Protein AF-0000000081580208 (afdb_homodimer)

Solvent-accessible surface area (backbone atoms only — not comparable to full-atom values): 16945 Å² total; per-residue (Å²): 100,47,79,43,80,44,84,43,65,65,68,55,62,45,72,38,83,46,96,45,41,34,34,46,35,43,66,31,46,32,52,45,67,57,54,30,69,67,44,29,52,46,35,65,30,32,45,60,37,41,54,54,48,29,50,54,20,60,77,30,58,93,51,36,72,74,44,52,22,34,49,47,82,32,66,52,42,89,83,20,76,51,43,29,90,72,18,26,86,37,30,25,42,29,41,28,20,31,35,74,62,73,79,59,52,59,67,51,26,20,50,20,43,27,40,7,50,47,42,41,46,56,64,44,61,72,40,90,63,75,67,45,39,34,28,50,66,51,46,45,63,86,72,59,24,60,54,68,55,40,52,50,24,47,53,73,60,42,55,58,36,37,33,24,39,127,100,47,78,44,79,44,83,43,66,67,68,54,61,44,72,39,82,47,93,44,41,35,34,45,36,43,65,32,46,32,52,44,66,58,55,29,69,68,45,30,52,47,35,65,30,30,45,61,37,42,53,53,49,29,51,56,20,60,76,29,56,92,51,34,74,74,44,52,22,32,49,47,82,32,65,51,42,88,83,20,75,51,43,28,90,72,17,26,86,40,29,26,43,29,41,29,20,30,35,74,63,74,78,60,51,58,68,52,28,20,50,20,43,27,40,6,51,45,43,41,47,58,64,46,61,72,40,89,63,74,66,46,38,36,27,52,65,50,45,45,62,87,73,60,24,59,54,67,54,40,50,50,25,48,54,73,59,42,56,59,35,38,34,24,39,126

Structure (mmCIF, N/CA/C/O backbone):
data_AF-0000000081580208-model_v1
#
loop_
_entity.id
_entity.type
_entity.pdbx_description
1 polymer "ADP-ribose 1''-phosphate phosphatase"
#
loop_
_atom_site.group_PDB
_atom_site.id
_atom_site.type_symbol
_atom_site.label_atom_id
_atom_site.label_alt_id
_atom_site.label_comp_id
_atom_site.label_asym_id
_atom_site.label_entity_id
_atom_site.label_seq_id
_atom_site.pdbx_PDB_ins_code
_atom_site.Cartn_x
_atom_site.Cartn_y
_atom_site.Cartn_z
_atom_site.occupancy
_atom_site.B_iso_or_equiv
_atom_site.auth_seq_id
_atom_site.auth_comp_id
_atom_site.auth_asym_id
_atom_site.auth_atom_id
_atom_site.pdbx_PDB_model_num
ATOM 1 N N . MET A 1 1 ? 15.578 -26.078 -14.953 1 62.09 1 MET A N 1
ATOM 2 C CA . MET A 1 1 ? 14.5 -25.344 -14.297 1 62.09 1 MET A CA 1
ATOM 3 C C . MET A 1 1 ? 14.82 -23.844 -14.25 1 62.09 1 MET A C 1
ATOM 5 O O . MET A 1 1 ? 15.812 -23.438 -13.648 1 62.09 1 MET A O 1
ATOM 9 N N . SER A 1 2 ? 14.219 -22.984 -15.234 1 85.81 2 SER A N 1
ATOM 10 C CA . SER A 1 2 ? 14.789 -21.75 -15.773 1 85.81 2 SER A CA 1
ATOM 11 C C . SER A 1 2 ? 13.812 -20.594 -15.672 1 85.81 2 SER A C 1
ATOM 13 O O . SER A 1 2 ? 12.602 -20.797 -15.594 1 85.81 2 SER A O 1
ATOM 15 N N . ILE A 1 3 ? 14.359 -19.594 -15.352 1 96.69 3 ILE A N 1
ATOM 16 C CA . ILE A 1 3 ? 13.664 -18.312 -15.453 1 96.69 3 ILE A CA 1
ATOM 17 C C . ILE A 1 3 ? 13.781 -17.781 -16.875 1 96.69 3 ILE A C 1
ATOM 19 O O . ILE A 1 3 ? 14.891 -17.672 -17.422 1 96.69 3 ILE A O 1
ATOM 23 N N . LYS A 1 4 ? 12.703 -17.656 -17.562 1 97.12 4 LYS A N 1
ATOM 24 C CA . LYS A 1 4 ? 12.672 -16.922 -18.812 1 97.12 4 LYS A CA 1
ATOM 25 C C . LYS A 1 4 ? 12.211 -15.484 -18.609 1 97.12 4 LYS A C 1
ATOM 27 O O . LYS A 1 4 ? 11.211 -15.242 -17.938 1 97.12 4 LYS A O 1
ATOM 32 N N . TYR A 1 5 ? 12.914 -14.547 -19.203 1 97.44 5 TYR A N 1
ATOM 33 C CA . TYR A 1 5 ? 12.57 -13.141 -19.062 1 97.44 5 TYR A CA 1
ATOM 34 C C . TYR A 1 5 ? 11.875 -12.625 -20.328 1 97.44 5 TYR A C 1
ATOM 36 O O . TYR A 1 5 ? 12.281 -12.945 -21.438 1 97.44 5 TYR A O 1
ATOM 44 N N . ILE A 1 6 ? 10.859 -11.883 -20.156 1 96.44 6 ILE A N 1
ATOM 45 C CA . ILE A 1 6 ? 10.148 -11.25 -21.266 1 96.44 6 ILE A CA 1
ATOM 46 C C . ILE A 1 6 ? 9.93 -9.766 -20.969 1 96.44 6 ILE A C 1
ATOM 48 O O . ILE A 1 6 ? 9.531 -9.406 -19.859 1 96.44 6 ILE A O 1
ATOM 52 N N . LYS A 1 7 ? 10.188 -8.852 -21.891 1 96.19 7 LYS A N 1
ATOM 53 C CA . LYS A 1 7 ? 9.867 -7.434 -21.781 1 96.19 7 LYS A CA 1
ATOM 54 C C . LYS A 1 7 ? 8.422 -7.164 -22.172 1 96.19 7 LYS A C 1
ATOM 56 O O . LYS A 1 7 ? 7.996 -7.504 -23.281 1 96.19 7 LYS A O 1
ATOM 61 N N . GLY A 1 8 ? 7.637 -6.723 -21.25 1 95.81 8 GLY A N 1
ATOM 62 C CA . GLY A 1 8 ? 6.242 -6.43 -21.547 1 95.81 8 GLY A CA 1
ATOM 63 C C . GLY A 1 8 ? 5.355 -6.473 -20.312 1 95.81 8 GLY A C 1
ATOM 64 O O . GLY A 1 8 ? 5.852 -6.578 -19.188 1 95.81 8 GLY A O 1
ATOM 65 N N . ASN A 1 9 ? 4.082 -6.281 -20.578 1 95.69 9 ASN A N 1
ATOM 66 C CA . ASN A 1 9 ? 3.062 -6.293 -19.531 1 95.69 9 ASN A CA 1
ATOM 67 C C . ASN A 1 9 ? 2.621 -7.715 -19.203 1 95.69 9 ASN A C 1
ATOM 69 O O . ASN A 1 9 ? 2.166 -8.453 -20.078 1 95.69 9 ASN A O 1
ATOM 73 N N . LEU A 1 10 ? 2.785 -8.133 -17.969 1 96.81 10 LEU A N 1
ATOM 74 C CA . LEU A 1 10 ? 2.434 -9.461 -17.469 1 96.81 10 LEU A CA 1
ATOM 75 C C . LEU A 1 10 ? 1.017 -9.836 -17.891 1 96.81 10 LEU A C 1
ATOM 77 O O . LEU A 1 10 ? 0.766 -10.977 -18.297 1 96.81 10 LEU A O 1
ATOM 81 N N . PHE A 1 11 ? 0.135 -8.859 -17.844 1 96.69 11 PHE A N 1
ATOM 82 C CA . PHE A 1 11 ? -1.288 -9.141 -17.984 1 96.69 11 PHE A CA 1
ATOM 83 C C . PHE A 1 11 ? -1.65 -9.422 -19.438 1 96.69 11 PHE A C 1
ATOM 85 O O . PHE A 1 11 ? -2.766 -9.852 -19.734 1 96.69 11 PHE A O 1
ATOM 92 N N . GLN A 1 12 ? -0.718 -9.195 -20.312 1 93.31 12 GLN A N 1
ATOM 93 C CA . GLN A 1 12 ? -0.944 -9.57 -21.719 1 93.31 12 GLN A CA 1
ATOM 94 C C . GLN A 1 12 ? -1.149 -11.078 -21.844 1 93.31 12 GLN A C 1
ATOM 96 O O . GLN A 1 12 ? -1.852 -11.531 -22.75 1 93.31 12 GLN A O 1
ATOM 101 N N . LEU A 1 13 ? -0.59 -11.836 -21 1 91.69 13 LEU A N 1
ATOM 102 C CA . LEU A 1 13 ? -0.726 -13.289 -21 1 91.69 13 LEU A CA 1
ATOM 103 C C . LEU A 1 13 ? -2.178 -13.695 -20.781 1 91.69 13 LEU A C 1
ATOM 105 O O . LEU A 1 13 ? -2.605 -14.758 -21.25 1 91.69 13 LEU A O 1
ATOM 109 N N . ALA A 1 14 ? -2.881 -12.875 -20.094 1 88.56 14 ALA A N 1
ATOM 110 C CA . ALA A 1 14 ? -4.277 -13.18 -19.797 1 88.56 14 ALA A CA 1
ATOM 111 C C . ALA A 1 14 ? -5.164 -12.953 -21.016 1 88.56 14 ALA A C 1
ATOM 113 O O . ALA A 1 14 ? -6.32 -13.375 -21.047 1 88.56 14 ALA A O 1
ATOM 114 N N . SER A 1 15 ? -4.559 -12.336 -22 1 87.25 15 SER A N 1
ATOM 115 C CA . SER A 1 15 ? -5.363 -11.961 -23.156 1 87.25 15 SER A CA 1
ATOM 116 C C . SER A 1 15 ? -5.074 -12.859 -24.359 1 87.25 15 SER A C 1
ATOM 118 O O . SER A 1 15 ? -5.645 -12.68 -25.438 1 87.25 15 SER A O 1
ATOM 120 N N . VAL A 1 16 ? -4.148 -13.75 -24.234 1 85 16 VAL A N 1
ATOM 121 C CA . VAL A 1 16 ? -3.812 -14.664 -25.328 1 85 16 VAL A CA 1
ATOM 122 C C . VAL A 1 16 ? -4.281 -16.078 -24.984 1 85 16 VAL A C 1
ATOM 124 O O . VAL A 1 16 ? -4.254 -16.469 -23.812 1 85 16 VAL A O 1
ATOM 127 N N . PRO A 1 17 ? -4.719 -16.703 -25.984 1 85.69 17 PRO A N 1
ATOM 128 C CA . PRO A 1 17 ? -5.207 -18.062 -25.719 1 85.69 17 PRO A CA 1
ATOM 129 C C . PRO A 1 17 ? -4.168 -18.938 -25.016 1 85.69 17 PRO A C 1
ATOM 131 O O . PRO A 1 17 ? -3 -18.938 -25.422 1 85.69 17 PRO A O 1
ATOM 134 N N . ALA A 1 18 ? -4.582 -19.562 -24.016 1 83.88 18 ALA A N 1
ATOM 135 C CA . ALA A 1 18 ? -3.709 -20.453 -23.266 1 83.88 18 ALA A CA 1
ATOM 136 C C . ALA A 1 18 ? -4.062 -21.922 -23.547 1 83.88 18 ALA A C 1
ATOM 138 O O . ALA A 1 18 ? -5.238 -22.281 -23.547 1 83.88 18 ALA A O 1
ATOM 139 N N . SER A 1 19 ? -3.031 -22.672 -23.828 1 86.75 19 SER A N 1
ATOM 140 C CA . SER A 1 19 ? -3.26 -24.094 -24.047 1 86.75 19 SER A CA 1
ATOM 141 C C . SER A 1 19 ? -3.217 -24.875 -22.75 1 86.75 19 SER A C 1
ATOM 143 O O . SER A 1 19 ? -3.861 -25.922 -22.609 1 86.75 19 SER A O 1
ATOM 145 N N . ASN A 1 20 ? -2.477 -24.359 -21.828 1 91.88 20 ASN A N 1
ATOM 146 C CA . ASN A 1 20 ? -2.311 -24.969 -20.516 1 91.88 20 ASN A CA 1
ATOM 147 C C . ASN A 1 20 ? -2.684 -24 -19.391 1 91.88 20 ASN A C 1
ATOM 149 O O . ASN A 1 20 ? -2.826 -22.797 -19.625 1 91.88 20 ASN A O 1
ATOM 153 N N . PRO A 1 21 ? -2.902 -24.594 -18.188 1 94.94 21 PRO A N 1
ATOM 154 C CA . PRO A 1 21 ? -3.168 -23.719 -17.047 1 94.94 21 PRO A CA 1
ATOM 155 C C . PRO A 1 21 ? -2.111 -22.625 -16.875 1 94.94 21 PRO A C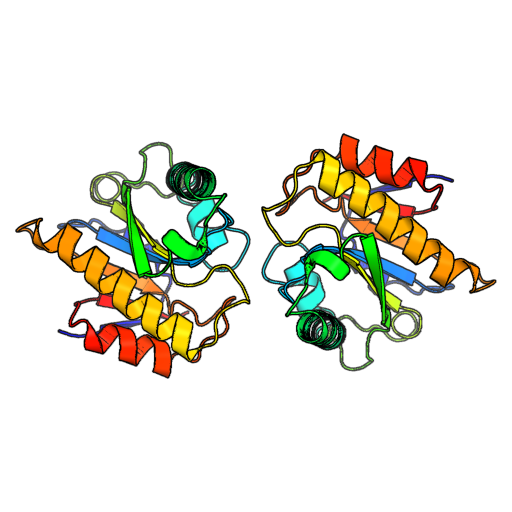 1
ATOM 157 O O . PRO A 1 21 ? -0.918 -22.891 -17.047 1 94.94 21 PRO A O 1
ATOM 160 N N . LEU A 1 22 ? -2.609 -21.422 -16.672 1 96.44 22 LEU A N 1
ATOM 161 C CA . LEU A 1 22 ? -1.774 -20.234 -16.5 1 96.44 22 LEU A CA 1
ATOM 162 C C . LEU A 1 22 ? -1.886 -19.688 -15.086 1 96.44 22 LEU A C 1
ATOM 164 O O . LEU A 1 22 ? -2.99 -19.438 -14.602 1 96.44 22 LEU A O 1
ATOM 168 N N . TYR A 1 23 ? -0.74 -19.578 -14.414 1 97.19 23 TYR A N 1
ATOM 169 C CA . TYR A 1 23 ? -0.667 -19.031 -13.062 1 97.19 23 TYR A CA 1
ATOM 170 C C . TYR A 1 23 ? 0.084 -17.703 -13.047 1 97.19 23 TYR A C 1
ATOM 172 O O . TYR A 1 23 ? 1.295 -17.656 -13.281 1 97.19 23 TYR A O 1
ATOM 180 N N . LEU A 1 24 ? -0.646 -16.609 -12.852 1 98.38 24 LEU A N 1
ATOM 181 C CA . LEU A 1 24 ? -0.03 -15.305 -12.672 1 98.38 24 LEU A CA 1
ATOM 182 C C . LEU A 1 24 ? 0.253 -15.039 -11.195 1 98.38 24 LEU A C 1
ATOM 184 O O . LEU A 1 24 ? -0.673 -14.828 -10.406 1 98.38 24 LEU A O 1
ATOM 188 N N . ALA A 1 25 ? 1.515 -15.023 -10.852 1 98.69 25 ALA A N 1
ATOM 189 C CA . ALA A 1 25 ? 1.906 -14.922 -9.445 1 98.69 25 ALA A CA 1
ATOM 190 C C . ALA A 1 25 ? 2.395 -13.516 -9.117 1 98.69 25 ALA A C 1
ATOM 192 O O . ALA A 1 25 ? 2.965 -12.836 -9.969 1 98.69 25 ALA A O 1
ATOM 193 N N . HIS A 1 26 ? 2.145 -13.062 -7.922 1 98.69 26 HIS A N 1
ATOM 194 C CA . HIS A 1 26 ? 2.734 -11.852 -7.363 1 98.69 26 HIS A CA 1
ATOM 195 C C . HIS A 1 26 ? 3.01 -12.008 -5.871 1 98.69 26 HIS A C 1
ATOM 197 O O . HIS A 1 26 ? 2.416 -12.867 -5.215 1 98.69 26 HIS A O 1
ATOM 203 N N . ALA A 1 27 ? 4.004 -11.281 -5.379 1 98.25 27 ALA A N 1
ATOM 204 C CA . ALA A 1 27 ? 4.289 -11.266 -3.945 1 98.25 27 ALA A CA 1
ATOM 205 C C . ALA A 1 27 ? 3.279 -10.391 -3.199 1 98.25 27 ALA A C 1
ATOM 207 O O . ALA A 1 27 ? 2.979 -9.273 -3.627 1 98.25 27 ALA A O 1
ATOM 208 N N . CYS A 1 28 ? 2.756 -10.961 -2.121 1 96.62 28 CYS A N 1
ATOM 209 C CA . CYS A 1 28 ? 1.706 -10.289 -1.364 1 96.62 28 CYS A CA 1
ATOM 210 C C . CYS A 1 28 ? 2.102 -10.141 0.1 1 96.62 28 CYS A C 1
ATOM 212 O O . CYS A 1 28 ? 2.912 -10.914 0.612 1 96.62 28 CYS A O 1
ATOM 214 N N . ASN A 1 29 ? 1.452 -9.125 0.726 1 93.44 29 ASN A N 1
ATOM 215 C CA . ASN A 1 29 ? 1.468 -9.039 2.182 1 93.44 29 ASN A CA 1
ATOM 216 C C . ASN A 1 29 ? 0.438 -9.969 2.812 1 93.44 29 ASN A C 1
ATOM 218 O O . ASN A 1 29 ? -0.378 -10.57 2.109 1 93.44 29 ASN A O 1
ATOM 222 N N . CYS A 1 30 ? 0.513 -10.055 4.094 1 94.62 30 CYS A N 1
ATOM 223 C CA . CYS A 1 30 ? -0.361 -10.961 4.832 1 94.62 30 CYS A CA 1
ATOM 224 C C . CYS A 1 30 ? -1.52 -10.211 5.469 1 94.62 30 CYS A C 1
ATOM 226 O O . CYS A 1 30 ? -2.172 -10.719 6.383 1 94.62 30 CYS A O 1
ATOM 228 N N . LEU A 1 31 ? -1.753 -8.984 5.023 1 89.62 31 LEU A N 1
ATOM 229 C CA . LEU A 1 31 ? -2.678 -8.117 5.742 1 89.62 31 LEU A CA 1
ATOM 230 C C . LEU A 1 31 ? -3.955 -7.902 4.938 1 89.62 31 LEU A C 1
ATOM 232 O O . LEU A 1 31 ? -4.84 -7.152 5.359 1 89.62 31 LEU A O 1
ATOM 236 N N . GLY A 1 32 ? -4.078 -8.516 3.752 1 92.69 32 GLY A N 1
ATOM 237 C CA . GLY A 1 32 ? -5.277 -8.398 2.938 1 92.69 32 GLY A CA 1
ATOM 238 C C . GLY A 1 32 ? -5.348 -7.098 2.162 1 92.69 32 GLY A C 1
ATOM 239 O O . GLY A 1 32 ? -6.434 -6.555 1.946 1 92.69 32 GLY A O 1
ATOM 240 N N . ILE A 1 33 ? -4.152 -6.594 1.756 1 90.5 33 ILE A N 1
ATOM 241 C CA . ILE A 1 33 ? -4.133 -5.277 1.126 1 90.5 33 ILE A CA 1
ATOM 242 C C . ILE A 1 33 ? -3.463 -5.371 -0.243 1 90.5 33 ILE A C 1
ATOM 244 O O . ILE A 1 33 ? -2.309 -5.789 -0.349 1 90.5 33 ILE A O 1
ATOM 248 N N . TRP A 1 34 ? -4.234 -5.039 -1.29 1 93.94 34 TRP A N 1
ATOM 249 C CA . TRP A 1 34 ? -3.715 -4.777 -2.629 1 93.94 34 TRP A CA 1
ATOM 250 C C . TRP A 1 34 ? -3.852 -3.303 -2.988 1 93.94 34 TRP A C 1
ATOM 252 O O . TRP A 1 34 ? -4.75 -2.922 -3.744 1 93.94 34 TRP A O 1
ATOM 262 N N . GLY A 1 35 ? -2.889 -2.533 -2.447 1 87.5 35 GLY A N 1
ATOM 263 C CA . GLY A 1 35 ? -3.104 -1.095 -2.455 1 87.5 35 GLY A CA 1
ATOM 264 C C . GLY A 1 35 ? -2.291 -0.376 -3.516 1 87.5 35 GLY A C 1
ATOM 265 O O . GLY A 1 35 ? -2.584 0.772 -3.855 1 87.5 35 GLY A O 1
ATOM 266 N N . GLY A 1 36 ? -1.245 -0.961 -4.043 1 88.5 36 GLY A N 1
ATOM 267 C CA . GLY A 1 36 ? -0.384 -0.292 -5.004 1 88.5 36 GLY A CA 1
ATOM 268 C C . GLY A 1 36 ? 0.445 -1.254 -5.836 1 88.5 36 GLY A C 1
ATOM 269 O O . GLY A 1 36 ? 0.412 -2.465 -5.609 1 88.5 36 GLY A O 1
ATOM 270 N N . GLY A 1 37 ? 1.133 -0.619 -6.832 1 90.81 37 GLY A N 1
ATOM 271 C CA . GLY A 1 37 ? 1.953 -1.446 -7.703 1 90.81 37 GLY A CA 1
ATOM 272 C C . GLY A 1 37 ? 1.146 -2.441 -8.516 1 90.81 37 GLY A C 1
ATOM 273 O O . GLY A 1 37 ? 0.054 -2.123 -8.992 1 90.81 37 GLY A O 1
ATOM 274 N N . ILE A 1 38 ? 1.765 -3.58 -8.672 1 95.19 38 ILE A N 1
ATOM 275 C CA . ILE A 1 38 ? 1.124 -4.594 -9.508 1 95.19 38 ILE A CA 1
ATOM 276 C C . ILE A 1 38 ? -0.085 -5.172 -8.773 1 95.19 38 ILE A C 1
ATOM 278 O O . ILE A 1 38 ? -1.022 -5.664 -9.406 1 95.19 38 ILE A O 1
ATOM 282 N N . ALA A 1 39 ? -0.024 -5.168 -7.406 1 95.88 39 ALA A N 1
ATOM 283 C CA . ALA A 1 39 ? -1.148 -5.68 -6.629 1 95.88 39 ALA A CA 1
ATOM 284 C C . ALA A 1 39 ? -2.426 -4.902 -6.938 1 95.88 39 ALA A C 1
ATOM 286 O O . ALA A 1 39 ? -3.508 -5.484 -7.023 1 95.88 39 ALA A O 1
ATOM 287 N N . ALA A 1 40 ? -2.25 -3.604 -7.105 1 94.06 40 ALA A N 1
ATOM 288 C CA . ALA A 1 40 ? -3.412 -2.791 -7.461 1 94.06 40 ALA A CA 1
ATOM 289 C C . ALA A 1 40 ? -3.967 -3.191 -8.82 1 94.06 40 ALA A C 1
ATOM 291 O O . ALA A 1 40 ? -5.184 -3.215 -9.023 1 94.06 40 ALA A O 1
ATOM 292 N N . GLU A 1 41 ? -3.066 -3.447 -9.773 1 96 41 GLU A N 1
ATOM 293 C CA . GLU A 1 41 ? -3.488 -3.869 -11.102 1 96 41 GLU A CA 1
ATOM 294 C C . GLU A 1 41 ? -4.16 -5.238 -11.062 1 96 41 GLU A C 1
ATOM 296 O O . GLU A 1 41 ? -5.145 -5.473 -11.766 1 96 41 GLU A O 1
ATOM 301 N N . PHE A 1 42 ? -3.66 -6.172 -10.258 1 98.25 42 PHE A N 1
ATOM 302 C CA . PHE A 1 42 ? -4.32 -7.457 -10.062 1 98.25 42 PHE A CA 1
ATOM 303 C C . PHE A 1 42 ? -5.738 -7.262 -9.539 1 98.25 42 PHE A C 1
ATOM 305 O O . PHE A 1 42 ? -6.676 -7.91 -10.016 1 98.25 42 PHE A O 1
ATOM 312 N N . LYS A 1 43 ? -5.84 -6.395 -8.578 1 97.12 43 LYS A N 1
ATOM 313 C CA . LYS A 1 43 ? -7.156 -6.129 -8.016 1 97.12 43 LYS A CA 1
ATOM 314 C C . LYS A 1 43 ? -8.109 -5.566 -9.062 1 97.12 43 LYS A C 1
ATOM 316 O O . LYS A 1 43 ? -9.266 -5.973 -9.141 1 97.12 43 LYS A O 1
ATOM 321 N N . ARG A 1 44 ? -7.621 -4.668 -9.867 1 96.56 44 ARG A N 1
ATOM 322 C CA . ARG A 1 44 ? -8.43 -4.039 -10.906 1 96.56 44 ARG A CA 1
ATOM 323 C C . ARG A 1 44 ? -8.898 -5.066 -11.93 1 96.56 44 ARG A C 1
ATOM 325 O O . ARG A 1 44 ? -10.062 -5.082 -12.32 1 96.56 44 ARG A O 1
ATOM 332 N N . GLN A 1 45 ? -8.047 -5.949 -12.32 1 97.62 45 GLN A N 1
ATOM 333 C CA . GLN A 1 45 ? -8.344 -6.902 -13.391 1 97.62 45 GLN A CA 1
ATOM 334 C C . GLN A 1 45 ? -9.102 -8.109 -12.852 1 97.62 45 GLN A C 1
ATOM 336 O O . GLN A 1 45 ? -9.953 -8.672 -13.547 1 97.62 45 GLN A O 1
ATOM 341 N N . PHE A 1 46 ? -8.781 -8.484 -11.617 1 98.31 46 PHE A N 1
ATOM 342 C CA . PHE A 1 46 ? -9.328 -9.719 -11.07 1 98.31 46 PHE A CA 1
ATOM 343 C C . PHE A 1 46 ? -9.852 -9.5 -9.656 1 98.31 46 PHE A C 1
ATOM 345 O O . PHE A 1 46 ? -9.367 -10.125 -8.703 1 98.31 46 PHE A O 1
ATOM 352 N N . ALA A 1 47 ? -10.898 -8.742 -9.547 1 98.19 47 ALA A N 1
ATOM 353 C CA . ALA A 1 47 ? -11.461 -8.32 -8.273 1 98.19 47 ALA A CA 1
ATOM 354 C C . ALA A 1 47 ? -11.93 -9.523 -7.453 1 98.19 47 ALA A C 1
ATOM 356 O O . ALA A 1 47 ? -11.867 -9.508 -6.223 1 98.19 47 ALA A O 1
ATOM 357 N N . SER A 1 48 ? -12.375 -10.539 -8.102 1 98.56 48 SER A N 1
ATOM 358 C CA . SER A 1 48 ? -12.828 -11.734 -7.406 1 98.56 48 SER A CA 1
ATOM 359 C C . SER A 1 48 ? -11.695 -12.398 -6.637 1 98.56 48 SER A C 1
ATOM 361 O O . SER A 1 48 ? -11.898 -12.922 -5.539 1 98.56 48 SER A O 1
ATOM 363 N N . THR A 1 49 ? -10.539 -12.383 -7.184 1 98.81 49 THR A N 1
ATOM 364 C CA . THR A 1 49 ? -9.398 -13.023 -6.527 1 98.81 49 THR A CA 1
ATOM 365 C C . THR A 1 49 ? -8.93 -12.195 -5.332 1 98.81 49 THR A C 1
ATOM 367 O O . THR A 1 49 ? -8.484 -12.75 -4.324 1 98.81 49 THR A O 1
ATOM 370 N N . PHE A 1 50 ? -9.094 -10.883 -5.391 1 98.56 50 PHE A N 1
ATOM 371 C CA . PHE A 1 50 ? -8.805 -10.047 -4.23 1 98.56 50 PHE A CA 1
ATOM 372 C C . PHE A 1 50 ? -9.711 -10.414 -3.061 1 98.56 50 PHE A C 1
ATOM 374 O O . PHE A 1 50 ? -9.266 -10.461 -1.913 1 98.56 50 PHE A O 1
ATOM 381 N N . LYS A 1 51 ? -10.938 -10.586 -3.404 1 97.88 51 LYS A N 1
ATOM 382 C CA . LYS A 1 51 ? -11.883 -10.93 -2.348 1 97.88 51 LYS A CA 1
ATOM 383 C C . LYS A 1 51 ? -11.445 -12.203 -1.619 1 97.88 51 LYS A C 1
ATOM 385 O O . LYS A 1 51 ? -11.492 -12.266 -0.388 1 97.88 51 LYS A O 1
ATOM 390 N N . VAL A 1 52 ? -11.016 -13.211 -2.318 1 98.75 52 VAL A N 1
ATOM 391 C CA . VAL A 1 52 ? -10.578 -14.477 -1.738 1 98.75 52 VAL A CA 1
ATOM 392 C C . VAL A 1 52 ? -9.305 -14.266 -0.927 1 98.75 52 VAL A C 1
ATOM 394 O O . VAL A 1 52 ? -9.203 -14.727 0.211 1 98.75 52 VAL A O 1
ATOM 397 N N . TYR A 1 53 ? -8.352 -13.555 -1.476 1 98.56 53 TYR A N 1
ATOM 398 C CA . TYR A 1 53 ? -7.121 -13.195 -0.78 1 98.56 53 TYR A CA 1
ATOM 399 C C . TYR A 1 53 ? -7.426 -12.461 0.523 1 98.56 53 TYR A C 1
ATOM 401 O O . TYR A 1 53 ? -6.879 -12.805 1.575 1 98.56 53 TYR A O 1
ATOM 409 N N . ASN A 1 54 ? -8.273 -11.438 0.403 1 95.38 54 ASN A N 1
ATOM 410 C CA . ASN A 1 54 ? -8.633 -10.625 1.558 1 95.38 54 ASN A CA 1
ATOM 411 C C . ASN A 1 54 ? -9.242 -11.469 2.67 1 95.38 54 ASN A C 1
ATOM 413 O O . ASN A 1 54 ? -8.875 -11.328 3.836 1 95.38 54 ASN A O 1
ATOM 417 N N . GLN A 1 55 ? -10.156 -12.344 2.281 1 97.12 55 GLN A N 1
ATOM 418 C CA . GLN A 1 55 ? -10.797 -13.227 3.256 1 97.12 55 GLN A CA 1
ATOM 419 C C . GLN A 1 55 ? -9.781 -14.172 3.891 1 97.12 55 GLN A C 1
ATOM 421 O O . GLN A 1 55 ? -9.828 -14.414 5.098 1 97.12 55 GLN A O 1
ATOM 426 N N . HIS A 1 56 ? -8.891 -14.688 3.123 1 98.12 56 HIS A N 1
ATOM 427 C CA . HIS A 1 56 ? -7.84 -15.578 3.619 1 98.12 56 HIS A CA 1
ATOM 428 C C . HIS A 1 56 ? -6.98 -14.883 4.668 1 98.12 56 HIS A C 1
ATOM 430 O O . HIS A 1 56 ? -6.68 -15.461 5.715 1 98.12 56 HIS A O 1
ATOM 436 N N . CYS A 1 57 ? -6.598 -13.68 4.441 1 95.25 57 CYS A N 1
ATOM 437 C CA . CYS A 1 57 ? -5.805 -12.906 5.387 1 95.25 57 CYS A CA 1
ATOM 438 C C . CYS A 1 57 ? -6.602 -12.609 6.652 1 95.25 57 CYS A C 1
ATOM 440 O O . CYS A 1 57 ? -6.059 -12.656 7.758 1 95.25 57 CYS A O 1
ATOM 442 N N . LEU A 1 58 ? -7.926 -12.305 6.434 1 92.38 58 LEU A N 1
ATOM 443 C CA . LEU A 1 58 ? -8.781 -12.023 7.578 1 92.38 58 LEU A CA 1
ATOM 444 C C . LEU A 1 58 ? -8.852 -13.227 8.516 1 92.38 58 LEU A C 1
ATOM 446 O O . LEU A 1 58 ? -8.828 -13.07 9.734 1 92.38 58 LEU A O 1
ATOM 450 N N . GLU A 1 59 ? -8.867 -14.375 7.926 1 96.25 59 GLU A N 1
ATOM 451 C CA . GLU A 1 59 ? -8.922 -15.609 8.703 1 96.25 59 GLU A CA 1
ATOM 452 C C . GLU A 1 59 ? -7.645 -15.812 9.516 1 96.25 59 GLU A C 1
ATOM 454 O O . GLU A 1 59 ? -7.637 -16.562 10.492 1 96.25 59 GLU A O 1
ATOM 459 N N . HIS A 1 60 ? -6.57 -15.156 9.117 1 95.69 60 HIS A N 1
ATOM 460 C CA . HIS A 1 60 ? -5.285 -15.289 9.797 1 95.69 60 HIS A CA 1
ATOM 461 C C . HIS A 1 60 ? -4.867 -13.984 10.461 1 95.69 60 HIS A C 1
ATOM 463 O O . HIS A 1 60 ? -3.695 -13.797 10.797 1 95.69 60 HIS A O 1
ATOM 469 N N . LYS A 1 61 ? -5.777 -13.164 10.703 1 89.06 61 LYS A N 1
ATOM 470 C CA . LYS A 1 61 ? -5.488 -11.805 11.141 1 89.06 61 LYS A CA 1
ATOM 471 C C . LYS A 1 61 ? -4.832 -11.789 12.516 1 89.06 61 LYS A C 1
ATOM 473 O O . LYS A 1 61 ? -4.031 -10.906 12.812 1 89.06 61 LYS A O 1
ATOM 478 N N . ALA A 1 62 ? -5.16 -12.82 13.367 1 89.31 62 ALA A N 1
ATOM 479 C CA . ALA A 1 62 ? -4.594 -12.883 14.711 1 89.31 62 ALA A CA 1
ATOM 480 C C . ALA A 1 62 ? -3.098 -13.188 14.664 1 89.31 62 ALA A C 1
ATOM 482 O O . ALA A 1 62 ? -2.338 -12.742 15.523 1 89.31 62 ALA A O 1
ATOM 483 N N . ARG A 1 63 ? -2.686 -14.016 13.641 1 94.12 63 ARG A N 1
ATOM 484 C CA . ARG A 1 63 ? -1.292 -14.398 13.445 1 94.12 63 ARG A CA 1
ATOM 485 C C . ARG A 1 63 ? -0.935 -14.422 11.961 1 94.12 63 ARG A C 1
ATOM 487 O O . ARG A 1 63 ? -0.694 -15.484 11.391 1 94.12 63 ARG A O 1
ATOM 494 N N . PRO A 1 64 ? -0.805 -13.102 11.406 1 93.12 64 PRO A N 1
ATOM 495 C CA . PRO A 1 64 ? -0.568 -13.016 9.969 1 93.12 64 PRO A CA 1
ATOM 496 C C . PRO A 1 64 ? 0.728 -13.703 9.539 1 93.12 64 PRO A C 1
ATOM 498 O O . PRO A 1 64 ? 0.843 -14.156 8.398 1 93.12 64 PRO A O 1
ATOM 501 N N . GLU A 1 65 ? 1.711 -13.828 10.484 1 94.44 65 GLU A N 1
ATOM 502 C CA . GLU A 1 65 ? 3.006 -14.43 10.172 1 94.44 65 GLU A CA 1
ATOM 503 C C . GLU A 1 65 ? 2.854 -15.891 9.773 1 94.44 65 GLU A C 1
ATOM 505 O O . GLU A 1 65 ? 3.748 -16.469 9.148 1 94.44 65 GLU A O 1
ATOM 510 N N . ASN A 1 66 ? 1.729 -16.484 10.125 1 97.25 66 ASN A N 1
ATOM 511 C CA . ASN A 1 66 ? 1.487 -17.875 9.766 1 97.25 66 ASN A CA 1
ATOM 512 C C . ASN A 1 66 ? 1.343 -18.062 8.258 1 97.25 66 ASN A C 1
ATOM 514 O O . ASN A 1 66 ? 1.452 -19.172 7.746 1 97.25 66 ASN A O 1
ATOM 518 N N . LEU A 1 67 ? 1.115 -17.016 7.543 1 98.31 67 LEU A N 1
ATOM 519 C CA . LEU A 1 67 ? 0.943 -17.094 6.098 1 98.31 67 LEU A CA 1
ATOM 520 C C . LEU A 1 67 ? 2.289 -17.031 5.383 1 98.31 67 LEU A C 1
ATOM 522 O O . LEU A 1 67 ? 2.396 -17.391 4.211 1 98.31 67 LEU A O 1
ATOM 526 N N . LEU A 1 68 ? 3.305 -16.5 6.055 1 98.56 68 LEU A N 1
ATOM 527 C CA . LEU A 1 68 ? 4.598 -16.312 5.406 1 98.56 68 LEU A CA 1
ATOM 528 C C . LEU A 1 68 ? 5.137 -17.625 4.863 1 98.56 68 LEU A C 1
ATOM 530 O O . LEU A 1 68 ? 5.121 -18.641 5.562 1 98.56 68 LEU A O 1
ATOM 534 N N . GLY A 1 69 ? 5.492 -17.609 3.609 1 98.81 69 GLY A N 1
ATOM 535 C CA . GLY A 1 69 ? 6.086 -18.797 2.992 1 98.81 69 GLY A CA 1
ATOM 536 C C . GLY A 1 69 ? 5.062 -19.703 2.352 1 98.81 69 GLY A C 1
ATOM 537 O O . GLY A 1 69 ? 5.406 -20.781 1.861 1 98.81 69 GLY A O 1
ATOM 538 N N . THR A 1 70 ? 3.836 -19.281 2.361 1 98.88 70 THR A N 1
ATOM 539 C CA . THR A 1 70 ? 2.793 -20.078 1.731 1 98.88 70 THR A CA 1
ATOM 540 C C . THR A 1 70 ? 2.338 -19.453 0.422 1 98.88 70 THR A C 1
ATOM 542 O O . THR A 1 70 ? 2.684 -18.297 0.131 1 98.88 70 THR A O 1
ATOM 545 N N . ALA A 1 71 ? 1.687 -20.203 -0.39 1 98.88 71 ALA A N 1
ATOM 546 C CA . ALA A 1 71 ? 1.079 -19.75 -1.636 1 98.88 71 ALA A CA 1
ATOM 547 C C . ALA A 1 71 ? -0.421 -20.031 -1.652 1 98.88 71 ALA A C 1
ATOM 549 O O . ALA A 1 71 ? -0.868 -21.078 -1.167 1 98.88 71 ALA A O 1
ATOM 550 N N . LEU A 1 72 ? -1.196 -19.094 -2.164 1 98.88 72 LEU A N 1
ATOM 551 C CA . LEU A 1 72 ? -2.637 -19.25 -2.346 1 98.88 72 LEU A CA 1
ATOM 552 C C . LEU A 1 72 ? -3.012 -19.156 -3.82 1 98.88 72 LEU A C 1
ATOM 554 O O . LEU A 1 72 ? -2.748 -18.141 -4.469 1 98.88 72 LEU A O 1
ATOM 558 N N . ILE A 1 73 ? -3.551 -20.219 -4.391 1 98.62 73 ILE A N 1
ATOM 559 C CA . ILE A 1 73 ? -3.979 -20.281 -5.785 1 98.62 73 ILE A CA 1
ATOM 560 C C . ILE A 1 73 ? -5.465 -19.938 -5.879 1 98.62 73 ILE A C 1
ATOM 562 O O . ILE A 1 73 ? -6.297 -20.562 -5.227 1 98.62 73 ILE A O 1
ATOM 566 N N . ILE A 1 74 ? -5.82 -18.938 -6.742 1 98.81 74 ILE A N 1
ATOM 567 C CA . ILE A 1 74 ? -7.203 -18.484 -6.836 1 98.81 74 ILE A CA 1
ATOM 568 C C . ILE A 1 74 ? -7.629 -18.422 -8.305 1 98.81 74 ILE A C 1
ATOM 570 O O . ILE A 1 74 ? -7.176 -17.562 -9.055 1 98.81 74 ILE A O 1
ATOM 574 N N . PRO A 1 75 ? -8.508 -19.328 -8.703 1 98.31 75 PRO A N 1
ATOM 575 C CA . PRO A 1 75 ? -9.023 -19.203 -10.07 1 98.31 75 PRO A CA 1
ATOM 576 C C . PRO A 1 75 ? -9.742 -17.875 -10.312 1 98.31 75 PRO A C 1
ATOM 578 O O . PRO A 1 75 ? -10.438 -17.375 -9.422 1 98.31 75 PRO A O 1
ATOM 581 N N . VAL A 1 76 ? -9.547 -17.297 -11.508 1 97.88 76 VAL A N 1
ATOM 582 C CA . VAL A 1 76 ? -10.25 -16.062 -11.812 1 97.88 76 VAL A CA 1
ATOM 583 C C . VAL A 1 76 ? -11.719 -16.359 -12.125 1 97.88 76 VAL A C 1
ATOM 585 O O . VAL A 1 76 ? -12.062 -17.5 -12.469 1 97.88 76 VAL A O 1
ATOM 588 N N . SER A 1 77 ? -12.508 -15.398 -11.938 1 97.88 77 SER A N 1
ATOM 589 C CA . SER A 1 77 ? -13.938 -15.523 -12.195 1 97.88 77 SER A CA 1
ATOM 590 C C . SER A 1 77 ? -14.312 -14.938 -13.547 1 97.88 77 SER A C 1
ATOM 592 O O . SER A 1 77 ? -13.727 -13.953 -13.992 1 97.88 77 SER A O 1
ATOM 594 N N . HIS A 1 78 ? -15.398 -15.492 -14.109 1 96.88 78 HIS A N 1
ATOM 595 C CA . HIS A 1 78 ? -15.898 -14.977 -15.375 1 96.88 78 HIS A CA 1
ATOM 596 C C . HIS A 1 78 ? -16.422 -13.547 -15.219 1 96.88 78 HIS A C 1
ATOM 598 O O . HIS A 1 78 ? -16.609 -12.844 -16.219 1 96.88 78 HIS A O 1
ATOM 604 N N . HIS A 1 79 ? -16.594 -13.078 -13.984 1 97.25 79 HIS A N 1
ATOM 605 C CA . HIS A 1 79 ? -17.094 -11.727 -13.727 1 97.25 79 HIS A CA 1
ATOM 606 C C . HIS A 1 79 ? -15.953 -10.719 -13.633 1 97.25 79 HIS A C 1
ATOM 608 O O . HIS A 1 79 ? -16.188 -9.516 -13.578 1 97.25 79 HIS A O 1
ATOM 614 N N . ASP A 1 80 ? -14.742 -11.242 -13.641 1 98 80 ASP A N 1
ATOM 615 C CA . ASP A 1 80 ? -13.586 -10.352 -13.547 1 98 80 ASP A CA 1
ATOM 616 C C . ASP A 1 80 ? -13.391 -9.57 -14.852 1 98 80 ASP A C 1
ATOM 618 O O . ASP A 1 80 ? -13.578 -10.117 -15.938 1 98 80 ASP A O 1
ATOM 622 N N . ARG A 1 81 ? -12.945 -8.258 -14.742 1 96.69 81 ARG A N 1
ATOM 623 C CA . ARG A 1 81 ? -12.695 -7.402 -15.891 1 96.69 81 ARG A CA 1
ATOM 624 C C . ARG A 1 81 ? -11.641 -8.016 -16.812 1 96.69 81 ARG A C 1
ATOM 626 O O . ARG A 1 81 ? -11.734 -7.898 -18.031 1 96.69 81 ARG A O 1
ATOM 633 N N . GLY A 1 82 ? -10.68 -8.75 -16.25 1 96.31 82 GLY A N 1
ATOM 634 C CA . GLY A 1 82 ? -9.562 -9.289 -17 1 96.31 82 GLY A CA 1
ATOM 635 C C . GLY A 1 82 ? -9.812 -10.695 -17.531 1 96.31 82 GLY A C 1
ATOM 636 O O . GLY A 1 82 ? -8.906 -11.328 -18.078 1 96.31 82 GLY A O 1
ATOM 637 N N . PHE A 1 83 ? -11.008 -11.164 -17.328 1 96.44 83 PHE A N 1
ATOM 638 C CA . PHE A 1 83 ? -11.328 -12.508 -17.812 1 96.44 83 PHE A CA 1
ATOM 639 C C . PHE A 1 83 ? -11.5 -12.508 -19.328 1 96.44 83 PHE A C 1
ATOM 641 O O . PHE A 1 83 ? -12.289 -11.727 -19.859 1 96.44 83 PHE A O 1
ATOM 648 N N . VAL A 1 84 ? -10.852 -13.367 -19.984 1 95.06 84 VAL A N 1
ATOM 649 C CA . VAL A 1 84 ? -10.992 -13.57 -21.422 1 95.06 84 VAL A CA 1
ATOM 650 C C . VAL A 1 84 ? -11.375 -15.023 -21.703 1 95.06 84 VAL A C 1
ATOM 652 O O . VAL A 1 84 ? -10.633 -15.945 -21.375 1 95.06 84 VAL A O 1
ATOM 655 N N . PRO A 1 85 ? -12.57 -15.188 -22.359 1 93.25 85 PRO A N 1
ATOM 656 C CA . PRO A 1 85 ? -12.953 -16.562 -22.672 1 93.25 85 PRO A CA 1
ATOM 657 C C . PRO A 1 85 ? -11.859 -17.328 -23.422 1 93.25 85 PRO A C 1
ATOM 659 O O . PRO A 1 85 ? -11.195 -16.766 -24.297 1 93.25 85 PRO A O 1
ATOM 662 N N . GLY A 1 86 ? -11.727 -18.594 -23.109 1 91.44 86 GLY A N 1
ATOM 663 C CA . GLY A 1 86 ? -10.664 -19.391 -23.703 1 91.44 86 GLY A CA 1
ATOM 664 C C . GLY A 1 86 ? -9.406 -19.438 -22.859 1 91.44 86 GLY A C 1
ATOM 665 O O . GLY A 1 86 ? -8.75 -20.484 -22.766 1 91.44 86 GLY A O 1
ATOM 666 N N . THR A 1 87 ? -9.086 -18.297 -22.266 1 93.62 87 THR A N 1
ATOM 667 C CA . THR A 1 87 ? -7.914 -18.219 -21.391 1 93.62 87 THR A CA 1
ATOM 668 C C . THR A 1 87 ? -8.336 -18.125 -19.938 1 93.62 87 THR A C 1
ATOM 670 O O . THR A 1 87 ? -7.746 -18.797 -19.078 1 93.62 87 THR A O 1
ATOM 673 N N . GLY A 1 88 ? -9.383 -17.375 -19.672 1 95 88 GLY A N 1
ATOM 674 C CA . GLY A 1 88 ? -9.844 -17.109 -18.328 1 95 88 GLY A CA 1
ATOM 675 C C . GLY A 1 88 ? -10.188 -18.375 -17.547 1 95 88 GLY A C 1
ATOM 676 O O . GLY A 1 88 ? -9.961 -18.438 -16.344 1 95 88 GLY A O 1
ATOM 677 N N . GLU A 1 89 ? -10.648 -19.391 -18.281 1 95.06 89 GLU A N 1
ATOM 678 C CA . GLU A 1 89 ? -11.055 -20.641 -17.641 1 95.06 89 GLU A CA 1
ATOM 679 C C . GLU A 1 89 ? -9.844 -21.406 -17.094 1 95.06 89 GLU A C 1
ATOM 681 O O . GLU A 1 89 ? -9.984 -22.266 -16.219 1 95.06 89 GLU A O 1
ATOM 686 N N . LYS A 1 90 ? -8.703 -21.094 -17.625 1 95.31 90 LYS A N 1
ATOM 687 C CA . LYS A 1 90 ? -7.473 -21.781 -17.25 1 95.31 90 LYS A CA 1
ATOM 688 C C . LYS A 1 90 ? -6.551 -20.875 -16.453 1 95.31 90 LYS A C 1
ATOM 690 O O . LYS A 1 90 ? -5.395 -21.219 -16.188 1 95.31 90 LYS A O 1
ATOM 695 N N . LEU A 1 91 ? -7.043 -19.672 -16.062 1 97.56 91 LEU A N 1
ATOM 696 C CA . LEU A 1 91 ? -6.215 -18.641 -15.453 1 97.56 91 LEU A CA 1
ATOM 697 C C . LEU A 1 91 ? -6.445 -18.594 -13.945 1 97.56 91 LEU A C 1
ATOM 699 O O . LEU A 1 91 ? -7.59 -18.562 -13.492 1 97.56 91 LEU A O 1
ATOM 703 N N . SER A 1 92 ? -5.332 -18.641 -13.164 1 98.12 92 SER A N 1
ATOM 704 C CA . SER A 1 92 ? -5.367 -18.406 -11.727 1 98.12 92 SER A CA 1
ATOM 705 C C . SER A 1 92 ? -4.371 -17.328 -11.312 1 98.12 92 SER A C 1
ATOM 707 O O . SER A 1 92 ? -3.311 -17.188 -11.93 1 98.12 92 SER A O 1
ATOM 709 N N . VAL A 1 93 ? -4.773 -16.578 -10.336 1 98.75 93 VAL A N 1
ATOM 710 C CA . VAL A 1 93 ? -3.852 -15.688 -9.648 1 98.75 93 VAL A CA 1
ATOM 711 C C . VAL A 1 93 ? -3.225 -16.406 -8.453 1 98.75 93 VAL A C 1
ATOM 713 O O . VAL A 1 93 ? -3.912 -17.125 -7.719 1 98.75 93 VAL A O 1
ATOM 716 N N . VAL A 1 94 ? -1.941 -16.266 -8.297 1 98.88 94 VAL A N 1
ATOM 717 C CA . VAL A 1 94 ? -1.231 -16.891 -7.188 1 98.88 94 VAL A CA 1
ATOM 718 C C . VAL A 1 94 ? -0.695 -15.812 -6.25 1 98.88 94 VAL A C 1
ATOM 720 O O . VAL A 1 94 ? 0.07 -14.938 -6.668 1 98.88 94 VAL A O 1
ATOM 723 N N . CYS A 1 95 ? -1.116 -15.859 -5.012 1 98.88 95 CYS A N 1
ATOM 724 C CA . CYS A 1 95 ? -0.573 -14.984 -3.973 1 98.88 95 CYS A CA 1
ATOM 725 C C . CYS A 1 95 ? 0.577 -15.664 -3.238 1 98.88 95 CYS A C 1
ATOM 727 O O . CYS A 1 95 ? 0.376 -16.672 -2.561 1 98.88 95 CYS A O 1
ATOM 729 N N . LEU A 1 96 ? 1.774 -15.172 -3.432 1 98.88 96 LEU A N 1
ATOM 730 C CA . LEU A 1 96 ? 2.924 -15.609 -2.646 1 98.88 96 LEU A CA 1
ATOM 731 C C . LEU A 1 96 ? 3.105 -14.734 -1.412 1 98.88 96 LEU A C 1
ATOM 733 O O . LEU A 1 96 ? 3.439 -13.555 -1.528 1 98.88 96 LEU A O 1
ATOM 737 N N . PHE A 1 97 ? 2.889 -15.281 -0.235 1 98.69 97 PHE A N 1
ATOM 738 C CA . PHE A 1 97 ? 2.984 -14.484 0.985 1 98.69 97 PHE A CA 1
ATOM 739 C C . PHE A 1 97 ? 4.434 -14.383 1.447 1 98.69 97 PHE A C 1
ATOM 741 O O . PHE A 1 97 ? 4.992 -15.344 1.982 1 98.69 97 PHE A O 1
ATOM 748 N N . THR A 1 98 ? 5.008 -13.156 1.272 1 98.44 98 THR A N 1
ATOM 749 C CA . THR A 1 98 ? 6.449 -13.086 1.476 1 98.44 98 THR A CA 1
ATOM 750 C C . THR A 1 98 ? 6.793 -12.031 2.529 1 98.44 98 THR A C 1
ATOM 752 O O . THR A 1 98 ? 7.934 -11.953 2.988 1 98.44 98 THR A O 1
ATOM 755 N N . SER A 1 99 ? 5.77 -11.203 2.926 1 95.44 99 SER A N 1
ATOM 756 C CA . SER A 1 99 ? 6.031 -10.156 3.91 1 95.44 99 SER A CA 1
ATOM 757 C C . SER A 1 99 ? 4.754 -9.758 4.645 1 95.44 99 SER A C 1
ATOM 759 O O . SER A 1 99 ? 3.674 -9.734 4.055 1 95.44 99 SER A O 1
ATOM 761 N N . ILE A 1 100 ? 4.832 -9.516 5.91 1 88.69 100 ILE A N 1
ATOM 762 C CA . ILE A 1 100 ? 3.734 -8.859 6.605 1 88.69 100 ILE A CA 1
ATOM 763 C C . ILE A 1 100 ? 3.672 -7.391 6.207 1 88.69 100 ILE A C 1
ATOM 765 O O . ILE A 1 100 ? 2.586 -6.816 6.086 1 88.69 100 ILE A O 1
ATOM 769 N N . MET A 1 101 ? 4.652 -6.758 5.664 1 80.56 101 MET A N 1
ATOM 770 C CA . MET A 1 101 ? 4.816 -5.391 5.176 1 80.56 101 MET A CA 1
ATOM 771 C C . MET A 1 101 ? 5.723 -4.59 6.102 1 80.56 101 MET A C 1
ATOM 773 O O . MET A 1 101 ? 5.246 -3.871 6.98 1 80.56 101 MET A O 1
ATOM 777 N N . GLY A 1 102 ? 6.949 -4.602 5.863 1 72.75 102 GLY A N 1
ATOM 778 C CA . GLY A 1 102 ? 7.91 -3.742 6.531 1 72.75 102 GLY A CA 1
ATOM 779 C C . GLY A 1 102 ? 8.562 -4.398 7.734 1 72.75 102 GLY A C 1
ATOM 780 O O . GLY A 1 102 ? 9.398 -3.789 8.398 1 72.75 102 GLY A O 1
ATOM 781 N N . GLN A 1 103 ? 8.273 -5.594 7.973 1 79.5 103 GLN A N 1
ATOM 782 C CA . GLN A 1 103 ? 8.797 -6.219 9.188 1 79.5 103 GLN A CA 1
ATOM 783 C C . GLN A 1 103 ? 9.961 -7.145 8.867 1 79.5 103 GLN A C 1
ATOM 785 O O . GLN A 1 103 ? 10.711 -7.539 9.766 1 79.5 103 GLN A O 1
ATOM 790 N N . GLU A 1 104 ? 10.109 -7.523 7.645 1 89.19 104 GLU A N 1
ATOM 791 C CA . GLU A 1 104 ? 11.133 -8.484 7.25 1 89.19 104 GLU A CA 1
ATOM 792 C C . GLU A 1 104 ? 12.273 -7.809 6.496 1 89.19 104 GLU A C 1
ATOM 794 O O . GLU A 1 104 ? 12.055 -6.836 5.773 1 89.19 104 GLU A O 1
ATOM 799 N N . SER A 1 105 ? 13.445 -8.328 6.684 1 92.88 105 SER A N 1
ATOM 800 C CA . SER A 1 105 ? 14.57 -7.906 5.859 1 92.88 105 SER A CA 1
ATOM 801 C C . SER A 1 105 ? 14.445 -8.438 4.438 1 92.88 105 SER A C 1
ATOM 803 O O . SER A 1 105 ? 13.641 -9.328 4.168 1 92.88 105 SER A O 1
ATOM 805 N N . SER A 1 106 ? 15.242 -7.844 3.572 1 96.19 106 SER A N 1
ATOM 806 C CA . SER A 1 106 ? 15.273 -8.32 2.193 1 96.19 106 SER A CA 1
ATOM 807 C C . SER A 1 106 ? 15.602 -9.805 2.127 1 96.19 106 SER A C 1
ATOM 809 O O . SER A 1 106 ? 15.008 -10.547 1.344 1 96.19 106 SER A O 1
ATOM 811 N N . GLU A 1 107 ? 16.531 -10.242 2.932 1 97.75 107 GLU A N 1
ATOM 812 C CA . GLU A 1 107 ? 16.938 -11.648 2.955 1 97.75 107 GLU A CA 1
ATOM 813 C C . GLU A 1 107 ? 15.805 -12.547 3.438 1 97.75 107 GLU A C 1
ATOM 815 O O . GLU A 1 107 ? 15.602 -13.641 2.906 1 97.75 107 GLU A O 1
ATOM 820 N N . GLU A 1 108 ? 15.125 -12.062 4.449 1 97.94 108 GLU A N 1
ATOM 821 C CA . GLU A 1 108 ? 14 -12.828 4.965 1 97.94 108 GLU A CA 1
ATOM 822 C C . GLU A 1 108 ? 12.891 -12.945 3.924 1 97.94 108 GLU A C 1
ATOM 824 O O . GLU A 1 108 ? 12.305 -14.016 3.742 1 97.94 108 GLU A O 1
ATOM 829 N N . ILE A 1 109 ? 12.641 -11.867 3.227 1 98.19 109 ILE A N 1
ATOM 830 C CA . ILE A 1 109 ? 11.609 -11.883 2.193 1 98.19 109 ILE A CA 1
ATOM 831 C C . ILE A 1 109 ? 12 -12.852 1.084 1 98.19 109 ILE A C 1
ATOM 833 O O . ILE A 1 109 ? 11.164 -13.602 0.579 1 98.19 109 ILE A O 1
ATOM 837 N N . ALA A 1 110 ? 13.258 -12.867 0.738 1 98.56 110 ALA A N 1
ATOM 838 C CA . ALA A 1 110 ? 13.742 -13.828 -0.252 1 98.56 110 ALA A CA 1
ATOM 839 C C . ALA A 1 110 ? 13.516 -15.258 0.219 1 98.56 110 ALA A C 1
ATOM 841 O O . ALA A 1 110 ? 13.094 -16.125 -0.56 1 98.56 110 ALA A O 1
ATOM 842 N N . GLU A 1 111 ? 13.82 -15.453 1.47 1 98.69 111 GLU A N 1
ATOM 843 C CA . GLU A 1 111 ? 13.617 -16.797 2.023 1 98.69 111 GLU A CA 1
ATOM 844 C C . GLU A 1 111 ? 12.148 -17.188 2.008 1 98.69 111 GLU A C 1
ATOM 846 O O . GLU A 1 111 ? 11.805 -18.312 1.65 1 98.69 111 GLU A O 1
ATOM 851 N N . TYR A 1 112 ? 11.289 -16.281 2.4 1 98.81 112 TYR A N 1
ATOM 852 C CA . TYR A 1 112 ? 9.859 -16.578 2.367 1 98.81 112 TYR A CA 1
ATOM 853 C C . TYR A 1 112 ? 9.383 -16.781 0.935 1 98.81 112 TYR A C 1
ATOM 855 O O . TYR A 1 112 ? 8.43 -17.531 0.693 1 98.81 112 TYR A O 1
ATOM 863 N N . THR A 1 113 ? 10 -16.094 -0.043 1 98.75 113 THR A N 1
ATOM 864 C CA . THR A 1 113 ? 9.703 -16.312 -1.454 1 98.75 113 THR A CA 1
ATOM 865 C C . THR A 1 113 ? 10.016 -17.75 -1.85 1 98.75 113 THR A C 1
ATOM 867 O O . THR A 1 113 ? 9.195 -18.422 -2.484 1 98.75 113 THR A O 1
ATOM 870 N N . ARG A 1 114 ? 11.18 -18.219 -1.459 1 98.75 114 ARG A N 1
ATOM 871 C CA . ARG A 1 114 ? 11.562 -19.594 -1.745 1 98.75 114 ARG A CA 1
ATOM 872 C C . ARG A 1 114 ? 10.555 -20.578 -1.16 1 98.75 114 ARG A C 1
ATOM 874 O O . ARG A 1 114 ? 10.109 -21.5 -1.847 1 98.75 114 ARG A O 1
ATOM 881 N N . LEU A 1 115 ? 10.188 -20.344 0.073 1 98.88 115 LEU A N 1
ATOM 882 C CA . LEU A 1 115 ? 9.25 -21.219 0.75 1 98.88 115 LEU A CA 1
ATOM 883 C C . LEU A 1 115 ? 7.883 -21.188 0.066 1 98.88 115 LEU A C 1
ATOM 885 O O . LEU A 1 115 ? 7.258 -22.234 -0.133 1 98.88 115 LEU A O 1
ATOM 889 N N . ALA A 1 116 ? 7.426 -20.031 -0.287 1 98.88 116 ALA A N 1
ATOM 890 C CA . ALA A 1 116 ? 6.125 -19.875 -0.93 1 98.88 116 ALA A CA 1
ATOM 891 C C . ALA A 1 116 ? 6.102 -20.562 -2.295 1 98.88 116 ALA A C 1
ATOM 893 O O . ALA A 1 116 ? 5.109 -21.203 -2.66 1 98.88 116 ALA A O 1
ATOM 894 N N . LEU A 1 117 ? 7.164 -20.438 -3.07 1 98.44 117 LEU A N 1
ATOM 895 C CA . LEU A 1 117 ? 7.246 -21.062 -4.383 1 98.44 117 LEU A CA 1
ATOM 896 C C . LEU A 1 117 ? 7.309 -22.578 -4.258 1 98.44 117 LEU A C 1
ATOM 898 O O . LEU A 1 117 ? 6.746 -23.297 -5.086 1 98.44 117 LEU A O 1
ATOM 902 N N . ASN A 1 118 ? 8.039 -23.031 -3.256 1 98.25 118 ASN A N 1
ATOM 903 C CA . ASN A 1 118 ? 8.031 -24.469 -3.018 1 98.25 118 ASN A CA 1
ATOM 904 C C . ASN A 1 118 ? 6.641 -24.969 -2.65 1 98.25 118 ASN A C 1
ATOM 906 O O . ASN A 1 118 ? 6.238 -26.062 -3.064 1 98.25 118 ASN A O 1
ATOM 910 N N . ASP A 1 119 ? 5.953 -24.188 -1.859 1 98.56 119 ASP A N 1
ATOM 911 C CA . ASP A 1 119 ? 4.57 -24.531 -1.549 1 98.56 119 ASP A CA 1
ATOM 912 C C . ASP A 1 119 ? 3.717 -24.578 -2.814 1 98.56 119 ASP A C 1
ATOM 914 O O . ASP A 1 119 ? 2.914 -25.484 -3 1 98.56 119 ASP A O 1
ATOM 918 N N . LEU A 1 120 ? 3.885 -23.625 -3.664 1 98.12 120 LEU A N 1
ATOM 919 C CA . LEU A 1 120 ? 3.184 -23.578 -4.941 1 98.12 120 LEU A CA 1
ATOM 920 C C . LEU A 1 120 ? 3.484 -24.828 -5.762 1 98.12 120 LEU A C 1
ATOM 922 O O . LEU A 1 120 ? 2.568 -25.484 -6.273 1 98.12 120 LEU A O 1
ATOM 926 N N . LYS A 1 121 ? 4.742 -25.188 -5.871 1 95.5 121 LYS A N 1
ATOM 927 C CA . LYS A 1 121 ? 5.156 -26.359 -6.625 1 95.5 121 LYS A CA 1
ATOM 928 C C . LYS A 1 121 ? 4.473 -27.625 -6.098 1 95.5 121 LYS A C 1
ATOM 930 O O . LYS A 1 121 ? 4.035 -28.469 -6.875 1 95.5 121 LYS A O 1
ATOM 935 N N . ARG A 1 122 ? 4.469 -27.688 -4.82 1 95.88 122 ARG A N 1
ATOM 936 C CA . ARG A 1 122 ? 3.828 -28.859 -4.211 1 95.88 122 ARG A CA 1
ATOM 937 C C . ARG A 1 122 ? 2.352 -28.922 -4.594 1 95.88 122 ARG A C 1
ATOM 939 O O . ARG A 1 122 ? 1.835 -30 -4.891 1 95.88 122 ARG A O 1
ATOM 946 N N . GLN A 1 123 ? 1.725 -27.859 -4.613 1 96.19 123 GLN A N 1
ATOM 947 C CA . GLN A 1 123 ? 0.308 -27.797 -4.961 1 96.19 123 GLN A CA 1
ATOM 948 C C . GLN A 1 123 ? 0.088 -28.141 -6.434 1 96.19 123 GLN A C 1
ATOM 950 O O . GLN A 1 123 ? -0.895 -28.797 -6.785 1 96.19 123 GLN A O 1
ATOM 955 N N . LEU A 1 124 ? 1.014 -27.703 -7.316 1 94.12 124 LEU A N 1
ATOM 956 C CA . LEU A 1 124 ? 0.884 -27.906 -8.758 1 94.12 124 LEU A CA 1
ATOM 957 C C . LEU A 1 124 ? 1.306 -29.312 -9.156 1 94.12 124 LEU A C 1
ATOM 959 O O . LEU A 1 124 ? 0.812 -29.859 -10.148 1 94.12 124 LEU A O 1
ATOM 963 N N . ASP A 1 125 ? 2.439 -29.766 -8.688 1 83 125 ASP A N 1
ATOM 964 C CA . ASP A 1 125 ? 2.922 -31.109 -8.984 1 83 125 ASP A CA 1
ATOM 965 C C . ASP A 1 125 ? 1.837 -32.156 -8.719 1 83 125 ASP A C 1
ATOM 967 O O . ASP A 1 125 ? 1.73 -33.156 -9.445 1 83 125 ASP A O 1
ATOM 971 N N . GLU A 1 126 ? 1.218 -31.703 -7.848 1 72.06 126 GLU A N 1
ATOM 972 C CA . GLU A 1 126 ? 0.113 -32.625 -7.621 1 72.06 126 GLU A CA 1
ATOM 973 C C . GLU A 1 126 ? -0.862 -32.625 -8.797 1 72.06 126 GLU A C 1
ATOM 975 O O . GLU A 1 126 ? -1.64 -33.562 -8.969 1 72.06 126 GLU A O 1
ATOM 980 N N . SER A 1 127 ? -0.505 -31.672 -9.633 1 64.81 127 SER A N 1
ATOM 981 C CA . SER A 1 127 ? -1.293 -31.578 -10.859 1 64.81 127 SER A CA 1
ATOM 982 C C . SER A 1 127 ? -0.489 -32.062 -12.07 1 64.81 127 SER A C 1
ATOM 984 O O . SER A 1 127 ? 0.72 -31.828 -12.141 1 64.81 127 SER A O 1
ATOM 986 N N . LYS A 1 128 ? -0.464 -33.188 -12.461 1 66.19 128 LYS A N 1
ATOM 987 C CA . LYS A 1 128 ? 0.302 -33.938 -13.453 1 66.19 128 LYS A CA 1
ATOM 988 C C . LYS A 1 128 ? 0.234 -33.25 -14.82 1 66.19 128 LYS A C 1
ATOM 990 O O . LYS A 1 128 ? 0.615 -33.844 -15.828 1 66.19 128 LYS A O 1
ATOM 995 N N . HIS A 1 129 ? -0.086 -32.031 -14.906 1 77.62 129 HIS A N 1
ATOM 996 C CA . HIS A 1 129 ? -0.278 -31.391 -16.203 1 77.62 129 HIS A CA 1
ATOM 997 C C . HIS A 1 129 ? 0.713 -30.25 -16.406 1 77.62 129 HIS A C 1
ATOM 999 O O . HIS A 1 129 ? 1.289 -29.734 -15.438 1 77.62 129 HIS A O 1
ATOM 1005 N N . LYS A 1 130 ? 1.023 -30.031 -17.703 1 90.31 130 LYS A N 1
ATOM 1006 C CA . LYS A 1 130 ? 1.821 -28.859 -18.094 1 90.31 130 LYS A CA 1
ATOM 1007 C C . LYS A 1 130 ? 1.135 -27.562 -17.688 1 90.31 130 LYS A C 1
ATOM 1009 O O . LYS A 1 130 ? -0.08 -27.422 -17.844 1 90.31 130 LYS A O 1
ATOM 1014 N N . TYR A 1 131 ? 1.935 -26.672 -17.062 1 94.31 131 TYR A N 1
ATOM 1015 C CA . TYR A 1 131 ? 1.409 -25.375 -16.656 1 94.31 131 TYR A CA 1
ATOM 1016 C C . TYR A 1 131 ? 2.445 -24.281 -16.875 1 94.31 131 TYR A C 1
ATOM 1018 O O . TYR A 1 131 ? 3.615 -24.562 -17.125 1 94.31 131 TYR A O 1
ATOM 1026 N N . THR A 1 132 ? 1.979 -23.062 -16.891 1 94.69 132 THR A N 1
ATOM 1027 C CA . THR A 1 132 ? 2.838 -21.891 -16.984 1 94.69 132 THR A CA 1
ATOM 1028 C C . THR A 1 132 ? 2.709 -21.031 -15.742 1 94.69 132 THR A C 1
ATOM 1030 O O . THR A 1 132 ? 1.599 -20.734 -15.297 1 94.69 132 THR A O 1
ATOM 1033 N N . VAL A 1 133 ? 3.824 -20.75 -15.148 1 96.69 133 VAL A N 1
ATOM 1034 C CA . VAL A 1 133 ? 3.885 -19.766 -14.062 1 96.69 133 VAL A CA 1
ATOM 1035 C C . VAL A 1 133 ? 4.559 -18.5 -14.562 1 96.69 133 VAL A C 1
ATOM 1037 O O . VAL A 1 133 ? 5.672 -18.531 -15.086 1 96.69 133 VAL A O 1
ATOM 1040 N N . ALA A 1 134 ? 3.855 -17.375 -14.477 1 97.69 134 ALA A N 1
ATOM 1041 C CA . ALA A 1 134 ? 4.406 -16.078 -14.859 1 97.69 134 ALA A CA 1
ATOM 1042 C C . ALA A 1 134 ? 4.254 -15.062 -13.727 1 97.69 134 ALA A C 1
ATOM 1044 O O . ALA A 1 134 ? 3.275 -15.102 -12.977 1 97.69 134 ALA A O 1
ATOM 1045 N N . MET A 1 135 ? 5.188 -14.195 -13.578 1 98.56 135 MET A N 1
ATOM 1046 C CA . MET A 1 135 ? 5.176 -13.18 -12.531 1 98.56 135 MET A CA 1
ATOM 1047 C C . MET A 1 135 ? 5.977 -11.953 -12.953 1 98.56 135 MET A C 1
ATOM 1049 O O . MET A 1 135 ? 6.781 -12.023 -13.883 1 98.56 135 MET A O 1
ATOM 1053 N N . PRO A 1 136 ? 5.723 -10.789 -12.336 1 98.38 136 PRO A N 1
ATOM 1054 C CA . PRO A 1 136 ? 6.652 -9.664 -12.5 1 98.38 136 PRO A CA 1
ATOM 1055 C C . PRO A 1 136 ? 7.941 -9.844 -11.695 1 98.38 136 PRO A C 1
ATOM 1057 O O . PRO A 1 136 ? 8.172 -10.914 -11.117 1 98.38 136 PRO A O 1
ATOM 1060 N N . LYS A 1 137 ? 8.797 -8.836 -11.758 1 97.81 137 LYS A N 1
ATOM 1061 C CA . LYS A 1 137 ? 9.898 -8.859 -10.797 1 97.81 137 LYS A CA 1
ATOM 1062 C C . LYS A 1 137 ? 9.398 -8.664 -9.375 1 97.81 137 LYS A C 1
ATOM 1064 O O . LYS A 1 137 ? 9.523 -7.578 -8.805 1 97.81 137 LYS A O 1
ATOM 1069 N N . ILE A 1 138 ? 8.898 -9.773 -8.883 1 98.06 138 ILE A N 1
ATOM 1070 C CA . ILE A 1 138 ? 8.242 -9.727 -7.578 1 98.06 138 ILE A CA 1
ATOM 1071 C C . ILE A 1 138 ? 9.219 -9.203 -6.527 1 98.06 138 ILE A C 1
ATOM 1073 O O . ILE A 1 138 ? 10.43 -9.344 -6.676 1 98.06 138 ILE A O 1
ATOM 1077 N N . ASN A 1 139 ? 8.688 -8.562 -5.465 1 96.88 139 ASN A N 1
ATOM 1078 C CA . ASN A 1 139 ? 9.367 -8.016 -4.293 1 96.88 139 ASN A CA 1
ATOM 1079 C C . ASN A 1 139 ? 10.141 -6.742 -4.637 1 96.88 139 ASN A C 1
ATOM 1081 O O . ASN A 1 139 ? 10.57 -6.008 -3.744 1 96.88 139 ASN A O 1
ATOM 1085 N N . ALA A 1 140 ? 10.328 -6.371 -5.93 1 95.31 140 ALA A N 1
ATOM 1086 C CA . ALA A 1 140 ? 11.227 -5.289 -6.316 1 95.31 140 ALA A CA 1
ATOM 1087 C C . ALA A 1 140 ? 10.555 -3.93 -6.164 1 95.31 140 ALA A C 1
ATOM 1089 O O . ALA A 1 140 ? 11.219 -2.893 -6.184 1 95.31 140 ALA A O 1
ATOM 1090 N N . GLY A 1 141 ? 9.203 -3.9 -6.074 1 91 141 GLY A N 1
ATOM 1091 C CA . GLY A 1 141 ? 8.453 -2.662 -5.945 1 91 141 GLY A CA 1
ATOM 1092 C C . GLY A 1 141 ? 8.289 -2.211 -4.504 1 91 141 GLY A C 1
ATOM 1093 O O . GLY A 1 141 ? 9.242 -1.75 -3.881 1 91 141 GLY A O 1
ATOM 1094 N N . ILE A 1 142 ? 7.184 -2.414 -3.984 1 86.81 142 ILE A N 1
ATOM 1095 C CA . ILE A 1 142 ? 6.789 -1.89 -2.682 1 86.81 142 ILE A CA 1
ATOM 1096 C C . ILE A 1 142 ? 7.633 -2.537 -1.588 1 86.81 142 ILE A C 1
ATOM 1098 O O . ILE A 1 142 ? 8.008 -1.878 -0.616 1 86.81 142 ILE A O 1
ATOM 1102 N N . PHE A 1 143 ? 8.047 -3.811 -1.723 1 91.5 143 PHE A N 1
ATOM 1103 C CA . PHE A 1 143 ? 8.789 -4.508 -0.683 1 91.5 143 PHE A CA 1
ATOM 1104 C C . PHE A 1 143 ? 10.266 -4.121 -0.717 1 91.5 143 PHE A C 1
ATOM 1106 O O . PHE A 1 143 ? 10.992 -4.352 0.248 1 91.5 143 PHE A O 1
ATOM 1113 N N . GLY A 1 144 ? 10.75 -3.684 -1.892 1 91.06 144 GLY A N 1
ATOM 1114 C CA . GLY A 1 144 ? 12.062 -3.064 -1.969 1 91.06 144 GLY A CA 1
ATOM 1115 C C . GLY A 1 144 ? 13.203 -4.07 -1.932 1 91.06 144 GLY A C 1
ATOM 1116 O O . GLY A 1 144 ? 14.305 -3.748 -1.495 1 91.06 144 GLY A O 1
ATOM 1117 N N . VAL A 1 145 ? 12.992 -5.285 -2.34 1 96.19 145 VAL A N 1
ATOM 1118 C CA . VAL A 1 145 ? 14.031 -6.316 -2.324 1 96.19 145 VAL A CA 1
ATOM 1119 C C . VAL A 1 145 ? 14.836 -6.258 -3.615 1 96.19 145 VAL A C 1
ATOM 1121 O O . VAL A 1 145 ? 14.273 -6.27 -4.711 1 96.19 145 VAL A O 1
ATOM 1124 N N . PRO A 1 146 ? 16.156 -6.18 -3.525 1 97.31 146 PRO A N 1
ATOM 1125 C CA . PRO A 1 146 ? 16.953 -6.297 -4.75 1 97.31 146 PRO A CA 1
ATOM 1126 C C . PRO A 1 146 ? 16.641 -7.562 -5.539 1 97.31 146 PRO A C 1
ATOM 1128 O O . PRO A 1 146 ? 16.562 -8.656 -4.965 1 97.31 146 PRO A O 1
ATOM 1131 N N . TRP A 1 147 ? 16.516 -7.426 -6.828 1 97.88 147 TRP A N 1
ATOM 1132 C CA . TRP A 1 147 ? 16.016 -8.516 -7.664 1 97.88 147 TRP A CA 1
ATOM 1133 C C . TRP A 1 147 ? 16.938 -9.727 -7.578 1 97.88 147 TRP A C 1
ATOM 1135 O O . TRP A 1 147 ? 16.469 -10.867 -7.609 1 97.88 147 TRP A O 1
ATOM 1145 N N . ASN A 1 148 ? 18.188 -9.438 -7.453 1 98 148 ASN A N 1
ATOM 1146 C CA . ASN A 1 148 ? 19.125 -10.547 -7.43 1 98 148 ASN A CA 1
ATOM 1147 C C . ASN A 1 148 ? 18.828 -11.508 -6.285 1 98 148 ASN A C 1
ATOM 1149 O O . ASN A 1 148 ? 18.984 -12.727 -6.43 1 98 148 ASN A O 1
ATOM 1153 N N . LEU A 1 149 ? 18.422 -10.992 -5.125 1 98.25 149 LEU A N 1
ATOM 1154 C CA . LEU A 1 149 ? 18.062 -11.836 -3.992 1 98.25 149 LEU A CA 1
ATOM 1155 C C . LEU A 1 149 ? 16.828 -12.672 -4.305 1 98.25 149 LEU A C 1
ATOM 1157 O O . LEU A 1 149 ? 16.797 -13.875 -4.047 1 98.25 149 LEU A O 1
ATOM 1161 N N . THR A 1 150 ? 15.836 -12.039 -4.871 1 98.44 150 THR A N 1
ATOM 1162 C CA . THR A 1 150 ? 14.609 -12.727 -5.242 1 98.44 150 THR A CA 1
ATOM 1163 C C . THR A 1 150 ? 14.875 -13.766 -6.332 1 98.44 150 THR A C 1
ATOM 1165 O O . THR A 1 150 ? 14.383 -14.891 -6.258 1 98.44 150 THR A O 1
ATOM 1168 N N . GLU A 1 151 ? 15.656 -13.391 -7.336 1 98.25 151 GLU A N 1
ATOM 1169 C CA . GLU A 1 151 ? 15.992 -14.281 -8.438 1 98.25 151 GLU A CA 1
ATOM 1170 C C . GLU A 1 151 ? 16.688 -15.547 -7.93 1 98.25 151 GLU A C 1
ATOM 1172 O O . GLU A 1 151 ? 16.359 -16.656 -8.375 1 98.25 151 GLU A O 1
ATOM 1177 N N . GLN A 1 152 ? 17.594 -15.344 -7.062 1 98.12 152 GLN A N 1
ATOM 1178 C CA . GLN A 1 152 ? 18.297 -16.5 -6.492 1 98.12 152 GLN A CA 1
ATOM 1179 C C . GLN A 1 152 ? 17.328 -17.422 -5.758 1 98.12 152 GLN A C 1
ATOM 1181 O O . GLN A 1 152 ? 17.422 -18.641 -5.871 1 98.12 152 GLN A O 1
ATOM 1186 N N . ALA A 1 153 ? 16.438 -16.844 -4.957 1 98.38 153 ALA A N 1
ATOM 1187 C CA . ALA A 1 153 ? 15.422 -17.625 -4.25 1 98.38 153 ALA A CA 1
ATOM 1188 C C . ALA A 1 153 ? 14.586 -18.453 -5.227 1 98.38 153 ALA A C 1
ATOM 1190 O O . ALA A 1 153 ? 14.305 -19.625 -4.984 1 98.38 153 ALA A O 1
ATOM 1191 N N . ILE A 1 154 ? 14.195 -17.828 -6.336 1 98.38 154 ILE A N 1
ATOM 1192 C CA . ILE A 1 154 ? 13.406 -18.516 -7.348 1 98.38 154 ILE A CA 1
ATOM 1193 C C . ILE A 1 154 ? 14.211 -19.672 -7.93 1 98.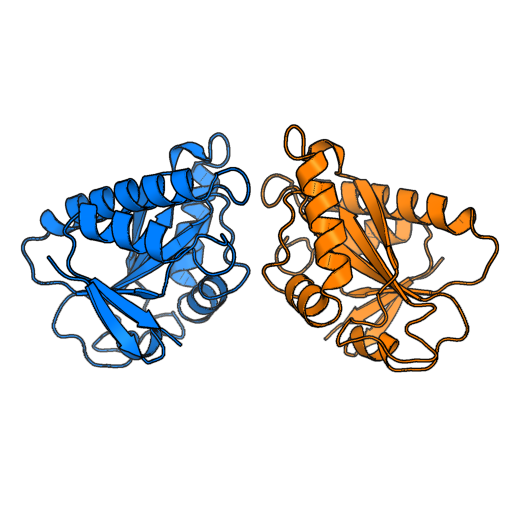38 154 ILE A C 1
ATOM 1195 O O . ILE A 1 154 ? 13.711 -20.797 -8.031 1 98.38 154 ILE A O 1
ATOM 1199 N N . LYS A 1 155 ? 15.445 -19.438 -8.312 1 97.75 155 LYS A N 1
ATOM 1200 C CA . LYS A 1 155 ? 16.297 -20.453 -8.922 1 97.75 155 LYS A CA 1
ATOM 1201 C C . LYS A 1 155 ? 16.469 -21.641 -7.992 1 97.75 155 LYS A C 1
ATOM 1203 O O . LYS A 1 155 ? 16.516 -22.797 -8.445 1 97.75 155 LYS A O 1
ATOM 1208 N N . GLN A 1 156 ? 16.547 -21.375 -6.762 1 97.56 156 GLN A N 1
ATOM 1209 C CA . GLN A 1 156 ? 16.766 -22.422 -5.773 1 97.56 156 GLN A CA 1
ATOM 1210 C C . GLN A 1 156 ? 15.578 -23.375 -5.719 1 97.56 156 GLN A C 1
ATOM 1212 O O . GLN A 1 156 ? 15.719 -24.531 -5.309 1 97.56 156 GLN A O 1
ATOM 1217 N N . THR A 1 157 ? 14.422 -22.938 -6.012 1 96.94 157 THR A N 1
ATOM 1218 C CA . THR A 1 157 ? 13.242 -23.781 -5.969 1 96.94 157 THR A CA 1
ATOM 1219 C C . THR A 1 157 ? 13.219 -24.734 -7.164 1 96.94 157 THR A C 1
ATOM 1221 O O . THR A 1 157 ? 12.531 -25.766 -7.137 1 96.94 157 THR A O 1
ATOM 1224 N N . GLY A 1 158 ? 13.852 -24.312 -8.336 1 94.38 158 GLY A N 1
ATOM 1225 C CA . GLY A 1 158 ? 13.844 -25.094 -9.562 1 94.38 158 GLY A CA 1
ATOM 1226 C C . GLY A 1 158 ? 12.555 -24.953 -10.352 1 94.38 158 GLY A C 1
ATOM 1227 O O . GLY A 1 158 ? 12.32 -25.719 -11.297 1 94.38 158 GLY A O 1
ATOM 1228 N N . ILE A 1 159 ? 11.727 -24.047 -9.945 1 94.75 159 ILE A N 1
ATOM 1229 C CA . ILE A 1 159 ? 10.477 -23.859 -10.68 1 94.75 159 ILE A CA 1
ATOM 1230 C C . ILE A 1 159 ? 10.758 -23.203 -12.023 1 94.75 159 ILE A C 1
ATOM 1232 O O . ILE A 1 159 ? 11.609 -22.312 -12.125 1 94.75 159 ILE A O 1
ATOM 1236 N N . ASP A 1 160 ? 10.133 -23.719 -13.07 1 94.88 160 ASP A N 1
ATOM 1237 C CA . ASP A 1 160 ? 10.141 -23.031 -14.352 1 94.88 160 ASP A CA 1
ATOM 1238 C C . ASP A 1 160 ? 9.133 -21.875 -14.359 1 94.88 160 ASP A C 1
ATOM 1240 O O . ASP A 1 160 ? 7.953 -22.078 -14.078 1 94.88 160 ASP A O 1
ATOM 1244 N N . CYS A 1 161 ? 9.633 -20.641 -14.672 1 96.94 161 CYS A N 1
ATOM 1245 C CA . CYS A 1 161 ? 8.703 -19.516 -14.68 1 96.94 161 CYS A CA 1
ATOM 1246 C C . CYS A 1 161 ? 9.141 -18.453 -15.68 1 96.94 161 CYS A C 1
ATOM 1248 O O . CYS A 1 161 ? 10.258 -18.5 -16.188 1 96.94 161 CYS A O 1
ATOM 1250 N N . ILE A 1 162 ? 8.203 -17.641 -16.047 1 97.12 162 ILE A N 1
ATOM 1251 C CA . ILE A 1 162 ? 8.43 -16.469 -16.891 1 97.12 162 ILE A CA 1
ATOM 1252 C C . ILE A 1 162 ? 8.359 -15.211 -16.031 1 97.12 162 ILE A C 1
ATOM 1254 O O . ILE A 1 162 ? 7.438 -15.047 -15.227 1 97.12 162 ILE A O 1
ATOM 1258 N N . VAL A 1 163 ? 9.328 -14.336 -16.141 1 98.31 163 VAL A N 1
ATOM 1259 C CA . VAL A 1 163 ? 9.336 -13.062 -15.438 1 98.31 163 VAL A CA 1
ATOM 1260 C C . VAL A 1 163 ? 9.164 -11.922 -16.438 1 98.31 163 VAL A C 1
ATOM 1262 O O . VAL A 1 163 ? 9.938 -11.805 -17.391 1 98.31 163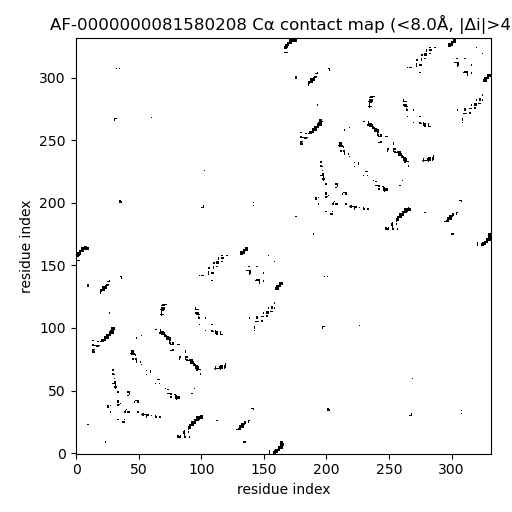 VAL A O 1
ATOM 1265 N N . TYR A 1 164 ? 8.164 -11.141 -16.219 1 97.56 164 TYR A N 1
ATOM 1266 C CA . TYR A 1 164 ? 7.891 -9.984 -17.062 1 97.56 164 TYR A CA 1
ATOM 1267 C C . TYR A 1 164 ? 8.531 -8.727 -16.484 1 97.56 164 TYR A C 1
ATOM 1269 O O . TYR A 1 164 ? 8.484 -8.5 -15.273 1 97.56 164 TYR A O 1
ATOM 1277 N N . GLU A 1 165 ? 9.18 -8 -17.25 1 93.62 165 GLU A N 1
ATOM 1278 C CA . GLU A 1 165 ? 9.789 -6.723 -16.891 1 93.62 165 GLU A CA 1
ATOM 1279 C C . GLU A 1 165 ? 9.266 -5.586 -17.766 1 93.62 165 GLU A C 1
ATOM 1281 O O . GLU A 1 165 ? 9.094 -5.758 -18.969 1 93.62 165 GLU A O 1
ATOM 1286 N N . LEU A 1 166 ? 8.82 -4.422 -17.016 1 81.44 166 LEU A N 1
ATOM 1287 C CA . LEU A 1 166 ? 8.344 -3.277 -17.781 1 81.44 166 LEU A CA 1
ATOM 1288 C C . LEU A 1 166 ? 9.508 -2.471 -18.344 1 81.44 166 LEU A C 1
ATOM 1290 O O . LEU A 1 166 ? 10.578 -2.412 -17.734 1 81.44 166 LEU A O 1
ATOM 1294 N N . MET B 1 1 ? -15.383 26.297 13.031 1 61.28 1 MET B N 1
ATOM 1295 C CA . MET B 1 1 ? -14.289 25.406 12.68 1 61.28 1 MET B CA 1
ATOM 1296 C C . MET B 1 1 ? -14.75 24.344 11.688 1 61.28 1 MET B C 1
ATOM 1298 O O . MET B 1 1 ? -15.625 23.531 12 1 61.28 1 MET B O 1
ATOM 1302 N N . SER B 1 2 ? -14.5 24.578 10.281 1 85.81 2 SER B N 1
ATOM 1303 C CA . SER B 1 2 ? -15.32 24.094 9.172 1 85.81 2 SER B CA 1
ATOM 1304 C C . SER B 1 2 ? -14.477 23.328 8.156 1 85.81 2 SER B C 1
ATOM 1306 O O . SER B 1 2 ? -13.266 23.547 8.062 1 85.81 2 SER B O 1
ATOM 1308 N N . ILE B 1 3 ? -15.031 22.359 7.766 1 96.69 3 ILE B N 1
ATOM 1309 C CA . ILE B 1 3 ? -14.523 21.656 6.598 1 96.69 3 ILE B CA 1
ATOM 1310 C C . ILE B 1 3 ? -15.055 22.312 5.324 1 96.69 3 ILE B C 1
ATOM 1312 O O . ILE B 1 3 ? -16.266 22.5 5.168 1 96.69 3 ILE B O 1
ATOM 1316 N N . LYS B 1 4 ? -14.195 22.844 4.535 1 97.12 4 LYS B N 1
ATOM 1317 C CA . LYS B 1 4 ? -14.547 23.281 3.186 1 97.12 4 LYS B CA 1
ATOM 1318 C C . LYS B 1 4 ? -14.211 22.203 2.158 1 97.12 4 LYS B C 1
ATOM 1320 O O . LYS B 1 4 ? -13.102 21.672 2.156 1 97.12 4 LYS B O 1
ATOM 1325 N N . TYR B 1 5 ? -15.133 21.922 1.266 1 97.31 5 TYR B N 1
ATOM 1326 C CA . TYR B 1 5 ? -14.906 20.906 0.237 1 97.31 5 TYR B CA 1
ATOM 1327 C C . TYR B 1 5 ? -14.602 21.562 -1.106 1 97.31 5 TYR B C 1
ATOM 1329 O O . TYR B 1 5 ? -15.234 22.547 -1.485 1 97.31 5 TYR B O 1
ATOM 1337 N N . ILE B 1 6 ? -13.656 21.047 -1.789 1 96.38 6 ILE B N 1
ATOM 1338 C CA . ILE B 1 6 ? -13.312 21.516 -3.129 1 96.38 6 ILE B CA 1
ATOM 1339 C C . ILE B 1 6 ? -13.188 20.328 -4.074 1 96.38 6 ILE B C 1
ATOM 1341 O O . ILE B 1 6 ? -12.57 19.312 -3.729 1 96.38 6 ILE B O 1
ATOM 1345 N N . LYS B 1 7 ? -13.758 20.359 -5.266 1 96.12 7 LYS B N 1
ATOM 1346 C CA . LYS B 1 7 ? -13.57 19.359 -6.312 1 96.12 7 LYS B CA 1
ATOM 1347 C C . LYS B 1 7 ? -12.297 19.625 -7.109 1 96.12 7 LYS B C 1
ATOM 1349 O O . LYS B 1 7 ? -12.125 20.703 -7.668 1 96.12 7 LYS B O 1
ATOM 1354 N N . GLY B 1 8 ? -11.367 18.75 -7.031 1 95.75 8 GLY B N 1
ATOM 1355 C CA . GLY B 1 8 ? -10.125 18.922 -7.77 1 95.75 8 GLY B CA 1
ATOM 1356 C C . GLY B 1 8 ? -8.961 18.141 -7.172 1 95.75 8 GLY B C 1
ATOM 1357 O O . GLY B 1 8 ? -9.156 17.328 -6.262 1 95.75 8 GLY B O 1
ATOM 1358 N N . ASN B 1 9 ? -7.828 18.359 -7.789 1 95.69 9 ASN B N 1
ATOM 1359 C CA . ASN B 1 9 ? -6.586 17.719 -7.367 1 95.69 9 ASN B CA 1
ATOM 1360 C C . ASN B 1 9 ? -5.926 18.469 -6.219 1 95.69 9 ASN B C 1
ATOM 1362 O O . ASN B 1 9 ? -5.621 19.656 -6.348 1 95.69 9 ASN B O 1
ATOM 1366 N N . LEU B 1 10 ? -5.742 17.828 -5.094 1 96.75 10 LEU B N 1
ATOM 1367 C CA . LEU B 1 10 ? -5.141 18.391 -3.895 1 96.75 10 LEU B CA 1
ATOM 1368 C C . LEU B 1 10 ? -3.838 19.125 -4.23 1 96.75 10 LEU B C 1
ATOM 1370 O O . LEU B 1 10 ? -3.574 20.203 -3.715 1 96.75 10 LEU B O 1
ATOM 1374 N N . PHE B 1 11 ? -3.09 18.547 -5.137 1 96.62 11 PHE B N 1
ATOM 1375 C CA . PHE B 1 11 ? -1.722 19 -5.363 1 96.62 11 PHE B CA 1
ATOM 1376 C C . PHE B 1 11 ? -1.701 20.281 -6.176 1 96.62 11 PHE B C 1
ATOM 1378 O O . PHE B 1 11 ? -0.653 20.922 -6.32 1 96.62 11 PHE B O 1
ATOM 1385 N N . GLN B 1 12 ? -2.838 20.672 -6.68 1 93.25 12 GLN B N 1
ATOM 1386 C CA . GLN B 1 12 ? -2.924 21.969 -7.344 1 93.25 12 GLN B CA 1
ATOM 1387 C C . GLN B 1 12 ? -2.598 23.109 -6.379 1 93.25 12 GLN B C 1
ATOM 1389 O O . GLN B 1 12 ? -2.09 24.156 -6.793 1 93.25 12 GLN B O 1
ATOM 1394 N N . LEU B 1 13 ? -2.848 22.922 -5.145 1 91.56 13 LEU B N 1
ATOM 1395 C CA . LEU B 1 13 ? -2.564 23.922 -4.121 1 91.56 13 LEU B CA 1
ATOM 1396 C C . LEU B 1 13 ? -1.066 24.188 -4.035 1 91.56 13 LEU B C 1
ATOM 1398 O O . LEU B 1 13 ? -0.655 25.297 -3.662 1 91.56 13 LEU B O 1
ATOM 1402 N N . ALA B 1 14 ? -0.313 23.219 -4.359 1 88.44 14 ALA B N 1
ATOM 1403 C CA . ALA B 1 14 ? 1.139 23.359 -4.285 1 88.44 14 ALA B CA 1
ATOM 1404 C C . ALA B 1 14 ? 1.671 24.188 -5.449 1 88.44 14 ALA B C 1
ATOM 1406 O O . ALA B 1 14 ? 2.826 24.625 -5.438 1 88.44 14 ALA B O 1
ATOM 1407 N N . SER B 1 15 ? 0.78 24.438 -6.379 1 86.94 15 SER B N 1
ATOM 1408 C CA . SER B 1 15 ? 1.23 25.125 -7.59 1 86.94 15 SER B CA 1
ATOM 1409 C C . SER B 1 15 ? 0.765 26.562 -7.621 1 86.94 15 SER B C 1
ATOM 1411 O O . SER B 1 15 ? 1.033 27.297 -8.578 1 86.94 15 SER B O 1
ATOM 1413 N N . VAL B 1 16 ? -0.004 26.969 -6.676 1 84.5 16 VAL B N 1
ATOM 1414 C CA . VAL B 1 16 ? -0.491 28.344 -6.621 1 84.5 16 VAL B CA 1
ATOM 1415 C C . VAL B 1 16 ? 0.199 29.094 -5.48 1 84.5 16 VAL B C 1
ATOM 1417 O O . VAL B 1 16 ? 0.497 28.516 -4.438 1 84.5 16 VAL B O 1
ATOM 1420 N N . PRO B 1 17 ? 0.461 30.297 -5.77 1 85.31 17 PRO B N 1
ATOM 1421 C CA . PRO B 1 17 ? 1.145 31.062 -4.723 1 85.31 17 PRO B CA 1
ATOM 1422 C C . PRO B 1 17 ? 0.4 31.031 -3.391 1 85.31 17 PRO B C 1
ATOM 1424 O O . PRO B 1 17 ? -0.822 31.203 -3.359 1 85.31 17 PRO B O 1
ATOM 1427 N N . ALA B 1 18 ? 1.103 30.766 -2.391 1 83.69 18 ALA B N 1
ATOM 1428 C CA . ALA B 1 18 ? 0.536 30.734 -1.045 1 83.69 18 ALA B CA 1
ATOM 1429 C C . ALA B 1 18 ? 0.968 31.953 -0.237 1 83.69 18 ALA B C 1
ATOM 1431 O O . ALA B 1 18 ? 2.141 32.344 -0.259 1 83.69 18 ALA B O 1
ATOM 1432 N N . SER B 1 19 ? -0.012 32.562 0.371 1 86.5 19 SER B N 1
ATOM 1433 C CA . SER B 1 19 ? 0.307 33.688 1.218 1 86.5 19 SER B CA 1
ATOM 1434 C C . SER B 1 19 ? 0.664 33.25 2.633 1 86.5 19 SER B C 1
ATOM 1436 O O . SER B 1 19 ? 1.423 33.938 3.328 1 86.5 19 SER B O 1
ATOM 1438 N N . ASN B 1 20 ? 0.126 32.156 3.016 1 91.75 20 ASN B N 1
ATOM 1439 C CA . ASN B 1 20 ? 0.351 31.594 4.34 1 91.75 20 ASN B CA 1
ATOM 1440 C C . ASN B 1 20 ? 0.881 30.156 4.258 1 91.75 20 ASN B C 1
ATOM 1442 O O . ASN B 1 20 ? 0.829 29.531 3.199 1 91.75 20 ASN B O 1
ATOM 1446 N N . PRO B 1 21 ? 1.435 29.703 5.41 1 94.88 21 PRO B N 1
ATOM 1447 C CA . PRO B 1 21 ? 1.879 28.312 5.434 1 94.88 21 PRO B CA 1
ATOM 1448 C C . PRO B 1 21 ? 0.785 27.328 5 1 94.88 21 PRO B C 1
ATOM 1450 O O . PRO B 1 21 ? -0.379 27.5 5.371 1 94.88 21 PRO B O 1
ATOM 1453 N N . LEU B 1 22 ? 1.197 26.422 4.133 1 96.44 22 LEU B N 1
ATOM 1454 C CA . LEU B 1 22 ? 0.308 25.422 3.576 1 96.44 22 LEU B CA 1
ATOM 1455 C C . LEU B 1 22 ? 0.706 24.016 4.055 1 96.44 22 LEU B C 1
ATOM 1457 O O . LEU B 1 22 ? 1.863 23.625 3.916 1 96.44 22 LEU B O 1
ATOM 1461 N N . TYR B 1 23 ? -0.24 23.328 4.68 1 97.19 23 TYR B N 1
ATOM 1462 C CA . TYR B 1 23 ? -0.038 21.969 5.156 1 97.19 23 TYR B CA 1
ATOM 1463 C C . TYR B 1 23 ? -0.901 20.984 4.375 1 97.19 23 TYR B C 1
ATOM 1465 O O . TYR B 1 23 ? -2.129 20.984 4.496 1 97.19 23 TYR B O 1
ATOM 1473 N N . LEU B 1 24 ? -0.266 20.188 3.535 1 98.38 24 LEU B N 1
ATOM 1474 C CA . LEU B 1 24 ? -0.955 19.094 2.846 1 98.38 24 LEU B CA 1
ATOM 1475 C C . LEU B 1 24 ? -0.895 17.812 3.66 1 98.38 24 LEU B C 1
ATOM 1477 O O . LEU B 1 24 ? 0.167 17.203 3.781 1 98.38 24 LEU B O 1
ATOM 1481 N N . ALA B 1 25 ? -2.027 17.422 4.168 1 98.69 25 ALA B N 1
ATOM 1482 C CA . ALA B 1 25 ? -2.07 16.281 5.086 1 98.69 25 ALA B CA 1
ATOM 1483 C C . ALA B 1 25 ? -2.609 15.039 4.387 1 98.69 25 ALA B C 1
ATOM 1485 O O . ALA B 1 25 ? -3.438 15.133 3.479 1 98.69 25 ALA B O 1
ATOM 1486 N N . HIS B 1 26 ? -2.121 13.883 4.762 1 98.69 26 HIS B N 1
ATOM 1487 C CA . HIS B 1 26 ? -2.684 12.594 4.375 1 98.69 26 HIS B CA 1
ATOM 1488 C C . HIS B 1 26 ? -2.568 11.578 5.504 1 98.69 26 HIS B C 1
ATOM 1490 O O . HIS B 1 26 ? -1.745 11.734 6.41 1 98.69 26 HIS B O 1
ATOM 1496 N N . ALA B 1 27 ? -3.488 10.617 5.531 1 98.25 27 ALA B N 1
ATOM 1497 C CA . ALA B 1 27 ? -3.414 9.523 6.492 1 98.25 27 ALA B CA 1
ATOM 1498 C C . ALA B 1 27 ? -2.357 8.5 6.082 1 98.25 27 ALA B C 1
ATOM 1500 O O . ALA B 1 27 ? -2.299 8.094 4.922 1 98.25 27 ALA B O 1
ATOM 1501 N N . CYS B 1 28 ? -1.521 8.156 7.059 1 96.56 28 CYS B N 1
ATOM 1502 C CA . CYS B 1 28 ? -0.398 7.266 6.793 1 96.56 28 CYS B CA 1
ATOM 1503 C C . CYS B 1 28 ? -0.438 6.047 7.707 1 96.56 28 CYS B C 1
ATOM 1505 O O . CYS B 1 28 ? -1.013 6.102 8.797 1 96.56 28 CYS B O 1
ATOM 1507 N N . ASN B 1 29 ? 0.245 4.98 7.199 1 93.44 29 ASN B N 1
ATOM 1508 C CA . ASN B 1 29 ? 0.579 3.854 8.062 1 93.44 29 ASN B CA 1
ATOM 1509 C C . ASN B 1 29 ? 1.827 4.137 8.898 1 93.44 29 ASN B C 1
ATOM 1511 O O . ASN B 1 29 ? 2.508 5.141 8.68 1 93.44 29 ASN B O 1
ATOM 1515 N N . CYS B 1 30 ? 2.072 3.252 9.797 1 94.69 30 CYS B N 1
ATOM 1516 C CA . CYS B 1 30 ? 3.193 3.424 10.719 1 94.69 30 CYS B CA 1
ATOM 1517 C C . CYS B 1 30 ? 4.383 2.576 10.281 1 94.69 30 CYS B C 1
ATOM 1519 O O . CYS B 1 30 ? 5.297 2.332 11.078 1 94.69 30 CYS B O 1
ATOM 1521 N N . LEU B 1 31 ? 4.363 2.105 9.047 1 89.56 31 LEU B N 1
ATOM 1522 C CA . LEU B 1 31 ? 5.336 1.097 8.641 1 89.56 31 LEU B CA 1
ATOM 1523 C C . LEU B 1 31 ? 6.348 1.681 7.66 1 89.56 31 LEU B C 1
ATOM 1525 O O . LEU B 1 31 ? 7.219 0.966 7.164 1 89.56 31 LEU B O 1
ATOM 1529 N N . GLY B 1 32 ? 6.242 2.971 7.328 1 92.62 32 GLY B N 1
ATOM 1530 C CA . GLY B 1 32 ? 7.188 3.621 6.434 1 92.62 32 GLY B CA 1
ATOM 1531 C C . GLY B 1 32 ? 6.926 3.322 4.969 1 92.62 32 GLY B C 1
ATOM 1532 O O . GLY B 1 32 ? 7.859 3.236 4.172 1 92.62 32 GLY B O 1
ATOM 1533 N N . ILE B 1 33 ? 5.625 3.15 4.633 1 90.38 33 ILE B N 1
ATOM 1534 C CA . ILE B 1 33 ? 5.309 2.723 3.275 1 90.38 33 ILE B CA 1
ATOM 1535 C C . ILE B 1 33 ? 4.336 3.711 2.637 1 90.38 33 ILE B C 1
ATOM 1537 O O . ILE B 1 33 ? 3.24 3.936 3.152 1 90.38 33 ILE B O 1
ATOM 1541 N N . TRP B 1 34 ? 4.797 4.332 1.539 1 93.94 34 TRP B N 1
ATOM 1542 C CA . TRP B 1 34 ? 3.939 5.078 0.624 1 93.94 34 TRP B CA 1
ATOM 1543 C C . TRP B 1 34 ? 3.83 4.363 -0.721 1 93.94 34 TRP B C 1
ATOM 1545 O O . TRP B 1 34 ? 4.469 4.766 -1.696 1 93.94 34 TRP B O 1
ATOM 1555 N N . GLY B 1 35 ? 2.957 3.34 -0.709 1 87.56 35 GLY B N 1
ATOM 1556 C CA . GLY B 1 35 ? 3.01 2.406 -1.822 1 87.56 35 GLY B CA 1
ATOM 1557 C C . GLY B 1 35 ? 1.885 2.605 -2.82 1 87.56 35 GLY B C 1
ATOM 1558 O O . GLY B 1 35 ? 1.958 2.121 -3.951 1 87.56 35 GLY B O 1
ATOM 1559 N N . GLY B 1 36 ? 0.8 3.264 -2.463 1 88.56 36 GLY B N 1
ATOM 1560 C CA . GLY B 1 36 ? -0.344 3.42 -3.346 1 88.56 36 GLY B CA 1
ATOM 1561 C C . GLY B 1 36 ? -1.241 4.582 -2.961 1 88.56 36 GLY B C 1
ATOM 1562 O O . GLY B 1 36 ? -1.019 5.23 -1.937 1 88.56 36 GLY B O 1
ATOM 1563 N N . GLY B 1 37 ? -2.219 4.805 -3.881 1 90.81 37 GLY B N 1
ATOM 1564 C CA . GLY B 1 37 ? -3.133 5.902 -3.619 1 90.81 37 GLY B CA 1
ATOM 1565 C C . GLY B 1 37 ? -2.451 7.258 -3.607 1 90.81 37 GLY B C 1
ATOM 1566 O O . GLY B 1 37 ? -1.554 7.512 -4.414 1 90.81 37 GLY B O 1
ATOM 1567 N N . ILE B 1 38 ? -2.957 8.078 -2.727 1 95.25 38 ILE B N 1
ATOM 1568 C CA . ILE B 1 38 ? -2.439 9.445 -2.678 1 95.25 38 ILE B CA 1
ATOM 1569 C C . ILE B 1 38 ? -1.033 9.438 -2.084 1 95.25 38 ILE B C 1
ATOM 1571 O O . ILE B 1 38 ? -0.235 10.336 -2.357 1 95.25 38 ILE B O 1
ATOM 1575 N N . ALA B 1 39 ? -0.757 8.422 -1.203 1 95.88 39 ALA B N 1
ATOM 1576 C CA . ALA B 1 39 ? 0.575 8.32 -0.612 1 95.88 39 ALA B CA 1
ATOM 1577 C C . ALA B 1 39 ? 1.644 8.164 -1.69 1 95.88 39 ALA B C 1
ATOM 1579 O O . ALA B 1 39 ? 2.727 8.75 -1.587 1 95.88 39 ALA B O 1
ATOM 1580 N N . ALA B 1 40 ? 1.298 7.406 -2.701 1 94.06 40 ALA B N 1
ATOM 1581 C CA . ALA B 1 40 ? 2.24 7.246 -3.807 1 94.06 40 ALA B CA 1
ATOM 1582 C C . ALA B 1 40 ? 2.477 8.578 -4.52 1 94.06 40 ALA B C 1
ATOM 1584 O O . ALA B 1 40 ? 3.6 8.875 -4.93 1 94.06 40 ALA B O 1
ATOM 1585 N N . GLU B 1 41 ? 1.399 9.344 -4.711 1 96 41 GLU B N 1
ATOM 1586 C CA . GLU B 1 41 ? 1.52 10.648 -5.352 1 96 41 GLU B CA 1
ATOM 1587 C C . GLU B 1 41 ? 2.328 11.609 -4.492 1 96 41 GLU B C 1
ATOM 1589 O O . GLU B 1 41 ? 3.125 12.398 -5.012 1 96 41 GLU B O 1
ATOM 1594 N N . PHE B 1 42 ? 2.139 11.594 -3.178 1 98.25 42 PHE B N 1
ATOM 1595 C CA . PHE B 1 42 ? 2.963 12.391 -2.275 1 98.25 42 PHE B CA 1
ATOM 1596 C C . PHE B 1 42 ? 4.438 12.039 -2.434 1 98.25 42 PHE B C 1
ATOM 1598 O O . PHE B 1 42 ? 5.293 12.922 -2.488 1 98.25 42 PHE B O 1
ATOM 1605 N N . LYS B 1 43 ? 4.688 10.773 -2.48 1 97.06 43 LYS B N 1
ATOM 1606 C CA . LYS B 1 43 ? 6.066 10.32 -2.635 1 97.06 43 LYS B CA 1
ATOM 1607 C C . LYS B 1 43 ? 6.664 10.812 -3.949 1 97.06 43 LYS B C 1
ATOM 1609 O O . LYS B 1 43 ? 7.809 11.273 -3.984 1 97.06 43 LYS B O 1
ATOM 1614 N N . ARG B 1 44 ? 5.898 10.742 -5 1 96.62 44 ARG B N 1
ATOM 1615 C CA . ARG B 1 44 ? 6.355 11.164 -6.316 1 96.62 44 ARG B CA 1
ATOM 1616 C C . ARG B 1 44 ? 6.66 12.664 -6.332 1 96.62 44 ARG B C 1
ATOM 1618 O O . ARG B 1 44 ? 7.695 13.086 -6.852 1 96.62 44 ARG B O 1
ATOM 1625 N N . GLN B 1 45 ? 5.84 13.445 -5.723 1 97.56 45 GLN B N 1
ATOM 1626 C CA . GLN B 1 45 ? 5.965 14.898 -5.781 1 97.56 45 GLN B CA 1
ATOM 1627 C C . GLN B 1 45 ? 6.961 15.406 -4.742 1 97.56 45 GLN B C 1
ATOM 1629 O O . GLN B 1 45 ? 7.672 16.391 -4.984 1 97.56 45 GLN B O 1
ATOM 1634 N N . PHE B 1 46 ? 6.992 14.719 -3.617 1 98.31 46 PHE B N 1
ATOM 1635 C CA . PHE B 1 46 ? 7.789 15.211 -2.498 1 98.31 46 PHE B CA 1
ATOM 1636 C C . PHE B 1 46 ? 8.617 14.086 -1.888 1 98.31 46 PHE B C 1
ATOM 1638 O O . PHE B 1 46 ? 8.453 13.75 -0.711 1 98.31 46 PHE B O 1
ATOM 1645 N N . ALA B 1 47 ? 9.57 13.609 -2.625 1 98.19 47 ALA B N 1
ATOM 1646 C CA . ALA B 1 47 ? 10.383 12.453 -2.26 1 98.19 47 ALA B CA 1
ATOM 1647 C C . ALA B 1 47 ? 11.172 12.719 -0.977 1 98.19 47 ALA B C 1
ATOM 1649 O O . ALA B 1 47 ? 11.406 11.805 -0.184 1 98.19 47 ALA B O 1
ATOM 1650 N N . SER B 1 48 ? 11.547 13.93 -0.754 1 98.56 48 SER B N 1
ATOM 1651 C CA . SER B 1 48 ? 12.289 14.273 0.453 1 98.56 48 SER B CA 1
ATOM 1652 C C . SER B 1 48 ? 11.453 14.031 1.705 1 98.56 48 SER B C 1
ATOM 1654 O O . SER B 1 48 ? 11.984 13.602 2.734 1 98.56 48 SER B O 1
ATOM 1656 N N . THR B 1 49 ? 10.203 14.289 1.633 1 98.81 49 THR B N 1
ATOM 1657 C CA . THR B 1 49 ? 9.336 14.117 2.795 1 98.81 49 THR B CA 1
ATOM 1658 C C . THR B 1 49 ? 9.094 12.633 3.066 1 98.81 49 THR B C 1
ATOM 1660 O O . THR B 1 49 ? 8.969 12.219 4.223 1 98.81 49 THR B O 1
ATOM 1663 N N . PHE B 1 50 ? 9.086 11.805 2.035 1 98.56 50 PHE B N 1
ATOM 1664 C CA . PHE B 1 50 ? 9.008 10.367 2.23 1 98.56 50 PHE B CA 1
ATOM 1665 C C . PHE B 1 50 ? 10.203 9.859 3.025 1 98.56 50 PHE B C 1
ATOM 1667 O O . PHE B 1 50 ? 10.055 9 3.898 1 98.56 50 PHE B O 1
ATOM 1674 N N . LYS B 1 51 ? 11.32 10.367 2.625 1 97.88 51 LYS B N 1
ATOM 1675 C CA . LYS B 1 51 ? 12.523 9.93 3.324 1 97.88 51 LYS B CA 1
ATOM 1676 C C . LYS B 1 51 ? 12.422 10.203 4.82 1 97.88 51 LYS B C 1
ATOM 1678 O O . LYS B 1 51 ? 12.773 9.352 5.641 1 97.88 51 LYS B O 1
ATOM 1683 N N . VAL B 1 52 ? 11.945 11.352 5.219 1 98.75 52 VAL B N 1
ATOM 1684 C CA . VAL B 1 52 ? 11.805 11.727 6.621 1 98.75 52 VAL B CA 1
ATOM 1685 C C . VAL B 1 52 ? 10.75 10.844 7.289 1 98.75 52 VAL B C 1
ATOM 1687 O O . VAL B 1 52 ? 10.977 10.312 8.375 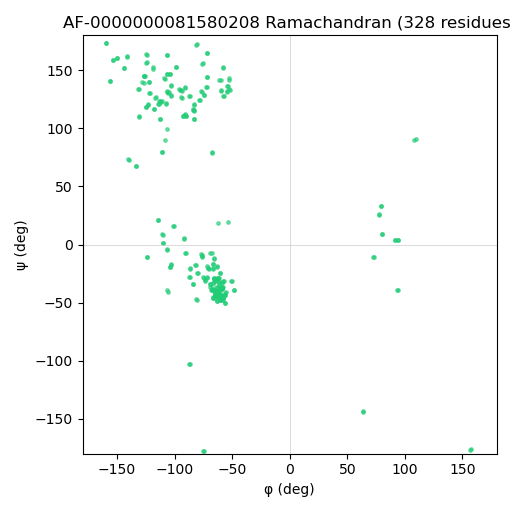1 98.75 52 VAL B O 1
ATOM 1690 N N . TYR B 1 53 ? 9.617 10.656 6.652 1 98.56 53 TYR B N 1
ATOM 1691 C CA . TYR B 1 53 ? 8.562 9.773 7.133 1 98.56 53 TYR B CA 1
ATOM 1692 C C . TYR B 1 53 ? 9.094 8.359 7.355 1 98.56 53 TYR B C 1
ATOM 1694 O O . TYR B 1 53 ? 8.859 7.762 8.406 1 98.56 53 TYR B O 1
ATOM 1702 N N . ASN B 1 54 ? 9.773 7.852 6.316 1 95.38 54 ASN B N 1
ATOM 1703 C CA . ASN B 1 54 ? 10.312 6.5 6.367 1 95.38 54 ASN B CA 1
ATOM 1704 C C . ASN B 1 54 ? 11.273 6.324 7.543 1 95.38 54 ASN B C 1
ATOM 1706 O O . ASN B 1 54 ? 11.188 5.336 8.273 1 95.38 54 ASN B O 1
ATOM 1710 N N . GLN B 1 55 ? 12.148 7.309 7.719 1 97.19 55 GLN B N 1
ATOM 1711 C CA . GLN B 1 55 ? 13.094 7.262 8.82 1 97.19 55 GLN B CA 1
ATOM 1712 C C . GLN B 1 55 ? 12.383 7.32 10.172 1 97.19 55 GLN B C 1
ATOM 1714 O O . GLN B 1 55 ? 12.75 6.609 11.109 1 97.19 55 GLN B O 1
ATOM 1719 N N . HIS B 1 56 ? 11.383 8.125 10.281 1 98.12 56 HIS B N 1
ATOM 1720 C CA . HIS B 1 56 ? 10.594 8.242 11.5 1 98.12 56 HIS B CA 1
ATOM 1721 C C . HIS B 1 56 ? 9.945 6.914 11.867 1 98.12 56 HIS B C 1
ATOM 1723 O O . HIS B 1 56 ? 9.977 6.504 13.031 1 98.12 56 HIS B O 1
ATOM 1729 N N . CYS B 1 57 ? 9.398 6.23 10.93 1 95.25 57 CYS B N 1
ATOM 1730 C CA . CYS B 1 57 ? 8.781 4.93 11.164 1 95.25 57 CYS B CA 1
ATOM 1731 C C . CYS B 1 57 ? 9.828 3.893 11.555 1 95.25 57 CYS B C 1
ATOM 1733 O O . CYS B 1 57 ? 9.586 3.059 12.43 1 95.25 57 CYS B O 1
ATOM 1735 N N . LEU B 1 58 ? 11.016 3.988 10.875 1 92.38 58 LEU B N 1
ATOM 1736 C CA . LEU B 1 58 ? 12.094 3.057 11.188 1 92.38 58 LEU B CA 1
ATOM 1737 C C . LEU B 1 58 ? 12.516 3.193 12.648 1 92.38 58 LEU B C 1
ATOM 1739 O O . LEU B 1 58 ? 12.781 2.191 13.32 1 92.38 58 LEU B O 1
ATOM 1743 N N . GLU B 1 59 ? 12.508 4.406 13.117 1 96.19 59 GLU B N 1
ATOM 1744 C CA . GLU B 1 59 ? 12.891 4.676 14.508 1 96.19 59 GLU B CA 1
ATOM 1745 C C . GLU B 1 59 ? 11.883 4.082 15.477 1 96.19 59 GLU B C 1
ATOM 1747 O O . GLU B 1 59 ? 12.188 3.873 16.656 1 96.19 59 GLU B O 1
ATOM 1752 N N . HIS B 1 60 ? 10.68 3.803 15.008 1 95.62 60 HIS B N 1
ATOM 1753 C CA . HIS B 1 60 ? 9.617 3.26 15.852 1 95.62 60 HIS B CA 1
ATOM 1754 C C . HIS B 1 60 ? 9.242 1.848 15.422 1 95.62 60 HIS B C 1
ATOM 1756 O O . HIS B 1 60 ? 8.172 1.352 15.781 1 95.62 60 HIS B O 1
ATOM 1762 N N . LYS B 1 61 ? 10.086 1.217 14.758 1 89 61 LYS B N 1
ATOM 1763 C CA . LYS B 1 61 ? 9.773 -0.049 14.102 1 89 61 LYS B CA 1
ATOM 1764 C C . LYS B 1 61 ? 9.477 -1.139 15.133 1 89 61 LYS B C 1
ATOM 1766 O O . LYS B 1 61 ? 8.68 -2.045 14.867 1 89 61 LYS B O 1
ATOM 1771 N N . ALA B 1 62 ? 10.102 -1.037 16.359 1 89.38 62 ALA B N 1
ATOM 1772 C CA . ALA B 1 62 ? 9.891 -2.039 17.391 1 89.38 62 ALA B CA 1
ATOM 1773 C C . ALA B 1 62 ? 8.477 -1.965 17.938 1 89.38 62 ALA B C 1
ATOM 1775 O O . ALA B 1 62 ? 7.906 -2.979 18.359 1 89.38 62 ALA B O 1
ATOM 1776 N N . ARG B 1 63 ? 7.902 -0.715 18 1 94.12 63 ARG B N 1
ATOM 1777 C CA . ARG B 1 63 ? 6.555 -0.465 18.5 1 94.12 63 ARG B CA 1
ATOM 1778 C C . ARG B 1 63 ? 5.844 0.588 17.641 1 94.12 63 ARG B C 1
ATOM 1780 O O . ARG B 1 63 ? 5.574 1.692 18.125 1 94.12 63 ARG B O 1
ATOM 1787 N N . PRO B 1 64 ? 5.453 0.089 16.359 1 93.12 64 PRO B N 1
ATOM 1788 C CA . PRO B 1 64 ? 4.863 1.062 15.438 1 93.12 64 PRO B CA 1
ATOM 1789 C C . PRO B 1 64 ? 3.58 1.688 15.984 1 93.12 64 PRO B C 1
ATOM 1791 O O . PRO B 1 64 ? 3.24 2.818 15.617 1 93.12 64 PRO B O 1
ATOM 1794 N N . GLU B 1 65 ? 2.875 0.978 16.906 1 94.38 65 GLU B N 1
ATOM 1795 C CA . GLU B 1 65 ? 1.614 1.463 17.469 1 94.38 65 GLU B CA 1
ATOM 1796 C C . GLU B 1 65 ? 1.819 2.754 18.25 1 94.38 65 GLU B C 1
ATOM 1798 O O . GLU B 1 65 ? 0.867 3.5 18.484 1 94.38 65 GLU B O 1
ATOM 1803 N N . ASN B 1 66 ? 3.045 3.029 18.641 1 97.25 66 ASN B N 1
ATOM 1804 C CA . ASN B 1 66 ? 3.34 4.254 19.375 1 97.25 66 ASN B CA 1
ATOM 1805 C C . ASN B 1 66 ? 3.131 5.492 18.516 1 97.25 66 ASN B C 1
ATOM 1807 O O . ASN B 1 66 ? 3.018 6.605 19.031 1 97.25 66 ASN B O 1
ATOM 1811 N N . LEU B 1 67 ? 3.068 5.348 17.25 1 98.31 67 LEU B N 1
ATOM 1812 C CA . LEU B 1 67 ? 2.891 6.477 16.344 1 98.31 67 LEU B CA 1
ATOM 1813 C C . LEU B 1 67 ? 1.41 6.801 16.156 1 98.31 67 LEU B C 1
ATOM 1815 O O . LEU B 1 67 ? 1.059 7.891 15.703 1 98.31 67 LEU B O 1
ATOM 1819 N N . LEU B 1 68 ? 0.542 5.844 16.453 1 98.56 68 LEU B N 1
ATOM 1820 C CA . LEU B 1 68 ? -0.882 6.043 16.203 1 98.56 68 LEU B CA 1
ATOM 1821 C C . LEU B 1 68 ? -1.396 7.266 16.953 1 98.56 68 LEU B C 1
ATOM 1823 O O . LEU B 1 68 ? -1.104 7.438 18.141 1 98.56 68 LEU B O 1
ATOM 1827 N N . GLY B 1 69 ? -2.045 8.141 16.234 1 98.81 69 GLY B N 1
ATOM 1828 C CA . GLY B 1 69 ? -2.643 9.32 16.844 1 98.81 69 GLY B CA 1
ATOM 1829 C C . GLY B 1 69 ? -1.714 10.516 16.859 1 98.81 69 GLY B C 1
ATOM 1830 O O . GLY B 1 69 ? -2.051 11.562 17.422 1 98.81 69 GLY B O 1
ATOM 1831 N N . THR B 1 70 ? -0.574 10.367 16.266 1 98.88 70 THR B N 1
ATOM 1832 C CA . THR B 1 70 ? 0.362 11.484 16.188 1 98.88 70 THR B CA 1
ATOM 1833 C C . THR B 1 70 ? 0.409 12.062 14.781 1 98.88 70 THR B C 1
ATOM 1835 O O . THR B 1 70 ? -0.119 11.469 13.844 1 98.88 70 THR B O 1
ATOM 1838 N N . ALA B 1 71 ? 0.921 13.234 14.664 1 98.88 71 ALA B N 1
ATOM 1839 C CA . ALA B 1 71 ? 1.151 13.906 13.383 1 98.88 71 ALA B CA 1
ATOM 1840 C C . ALA B 1 71 ? 2.623 14.273 13.219 1 98.88 71 ALA B C 1
ATOM 1842 O O . ALA B 1 71 ? 3.285 14.672 14.18 1 98.88 71 ALA B O 1
ATOM 1843 N N . LEU B 1 72 ? 3.145 14.102 12.008 1 98.88 72 LEU B N 1
ATOM 1844 C CA . LEU B 1 72 ? 4.504 14.492 11.656 1 98.88 72 LEU B CA 1
ATOM 1845 C C . LEU B 1 72 ? 4.492 15.555 10.555 1 98.88 72 LEU B C 1
ATOM 1847 O O . LEU B 1 72 ? 3.969 15.312 9.469 1 98.88 72 LEU B O 1
ATOM 1851 N N . ILE B 1 73 ? 4.992 16.75 10.852 1 98.62 73 ILE B N 1
ATOM 1852 C CA . ILE B 1 73 ? 5.07 17.844 9.898 1 98.62 73 ILE B CA 1
ATOM 1853 C C . ILE B 1 73 ? 6.441 17.859 9.227 1 98.62 73 ILE B C 1
ATOM 1855 O O . ILE B 1 73 ? 7.473 17.891 9.898 1 98.62 73 ILE B O 1
ATOM 1859 N N . ILE B 1 74 ? 6.461 17.859 7.863 1 98.81 74 ILE B N 1
ATOM 1860 C CA . ILE B 1 74 ? 7.719 17.766 7.133 1 98.81 74 ILE B CA 1
ATOM 1861 C C . ILE B 1 74 ? 7.766 18.859 6.055 1 98.81 74 ILE B C 1
ATOM 1863 O O . ILE B 1 74 ? 7.051 18.766 5.051 1 98.81 74 ILE B O 1
ATOM 1867 N N . PRO B 1 75 ? 8.617 19.844 6.234 1 98.25 75 PRO B N 1
ATOM 1868 C CA . PRO B 1 75 ? 8.758 20.828 5.148 1 98.25 75 PRO B CA 1
ATOM 1869 C C . PRO B 1 75 ? 9.25 20.188 3.85 1 98.25 75 PRO B C 1
ATOM 1871 O O . PRO B 1 75 ? 10.086 19.281 3.879 1 98.25 75 PRO B O 1
ATOM 1874 N N . VAL B 1 76 ? 8.711 20.656 2.723 1 97.88 76 VAL B N 1
ATOM 1875 C CA . VAL B 1 76 ? 9.18 20.125 1.448 1 97.88 76 VAL B CA 1
ATOM 1876 C C . VAL B 1 76 ? 10.547 20.719 1.112 1 97.88 76 VAL B C 1
ATOM 1878 O O . VAL B 1 76 ? 10.914 21.766 1.641 1 97.88 76 VAL B O 1
ATOM 1881 N N . SER B 1 77 ? 11.25 20.016 0.334 1 97.88 77 SER B N 1
ATOM 1882 C CA . SER B 1 77 ? 12.578 20.453 -0.083 1 97.88 77 SER B CA 1
ATOM 1883 C C . SER B 1 77 ? 12.539 21.094 -1.465 1 97.88 77 SER B C 1
ATOM 1885 O O . SER B 1 77 ? 11.758 20.688 -2.324 1 97.88 77 SER B O 1
ATOM 1887 N N . HIS B 1 78 ? 13.516 22 -1.681 1 96.81 78 HIS B N 1
ATOM 1888 C CA . HIS B 1 78 ? 13.633 22.641 -2.988 1 96.81 78 HIS B CA 1
ATOM 1889 C C . HIS B 1 78 ? 14.016 21.625 -4.062 1 96.81 78 HIS B C 1
ATOM 1891 O O . HIS B 1 78 ? 13.883 21.891 -5.258 1 96.81 78 HIS B O 1
ATOM 1897 N N . HIS B 1 79 ? 14.422 20.406 -3.664 1 97.25 79 HIS B N 1
ATOM 1898 C CA . HIS B 1 79 ? 14.828 19.375 -4.609 1 97.25 79 HIS B CA 1
ATOM 1899 C C . HIS B 1 79 ? 13.641 18.5 -5.008 1 97.25 79 HIS B C 1
ATOM 1901 O O . HIS B 1 79 ? 13.758 17.672 -5.918 1 97.25 79 HIS B O 1
ATOM 1907 N N . ASP B 1 80 ? 12.531 18.719 -4.332 1 98 80 ASP B N 1
ATOM 1908 C CA . ASP B 1 80 ? 11.344 17.922 -4.648 1 98 80 ASP B CA 1
ATOM 1909 C C . ASP B 1 80 ? 10.758 18.328 -5.996 1 98 80 ASP B C 1
ATOM 1911 O O . ASP B 1 80 ? 10.727 19.516 -6.336 1 98 80 ASP B O 1
ATOM 1915 N N . ARG B 1 81 ? 10.219 17.344 -6.781 1 96.62 81 ARG B N 1
ATOM 1916 C CA . ARG B 1 81 ? 9.602 17.578 -8.078 1 96.62 81 ARG B CA 1
ATOM 1917 C C . ARG B 1 81 ? 8.43 18.547 -7.953 1 96.62 81 ARG B C 1
ATOM 1919 O O . ARG B 1 81 ? 8.203 19.375 -8.836 1 96.62 81 ARG B O 1
ATOM 1926 N N . GLY B 1 82 ? 7.723 18.5 -6.824 1 96.25 82 GLY B N 1
ATOM 1927 C CA . GLY B 1 82 ? 6.516 19.297 -6.637 1 96.25 82 GLY B CA 1
ATOM 1928 C C . GLY B 1 82 ? 6.777 20.641 -6 1 96.25 82 GLY B C 1
ATOM 1929 O O . GLY B 1 82 ? 5.84 21.375 -5.668 1 96.25 82 GLY B O 1
ATOM 1930 N N . PHE B 1 83 ? 8.023 20.953 -5.82 1 96.38 83 PHE B N 1
ATOM 1931 C CA . PHE B 1 83 ? 8.359 22.234 -5.227 1 96.38 83 PHE B CA 1
ATOM 1932 C C . PHE B 1 83 ? 8.156 23.375 -6.23 1 96.38 83 PHE B C 1
ATOM 1934 O O . PHE B 1 83 ? 8.688 23.328 -7.34 1 96.38 83 PHE B O 1
ATOM 1941 N N . VAL B 1 84 ? 7.457 24.375 -5.855 1 94.94 84 VAL B N 1
ATOM 1942 C CA . VAL B 1 84 ? 7.266 25.578 -6.656 1 94.94 84 VAL B CA 1
ATOM 1943 C C . VAL B 1 84 ? 7.723 26.797 -5.863 1 94.94 84 VAL B C 1
ATOM 1945 O O . VAL B 1 84 ? 7.184 27.094 -4.793 1 94.94 84 VAL B O 1
ATOM 1948 N N . PRO B 1 85 ? 8.727 27.531 -6.445 1 93.06 85 PRO B N 1
ATOM 1949 C 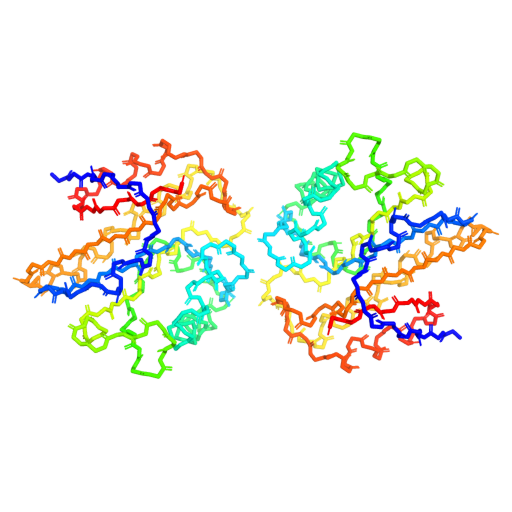CA . PRO B 1 85 ? 9.164 28.734 -5.73 1 93.06 85 PRO B CA 1
ATOM 1950 C C . PRO B 1 85 ? 8.008 29.672 -5.379 1 93.06 85 PRO B C 1
ATOM 1952 O O . PRO B 1 85 ? 7.094 29.859 -6.184 1 93.06 85 PRO B O 1
ATOM 1955 N N . GLY B 1 86 ? 8.094 30.25 -4.227 1 91.19 86 GLY B N 1
ATOM 1956 C CA . GLY B 1 86 ? 7.012 31.109 -3.752 1 91.19 86 GLY B CA 1
ATOM 1957 C C . GLY B 1 86 ? 6.02 30.375 -2.873 1 91.19 86 GLY B C 1
ATOM 1958 O O . GLY B 1 86 ? 5.527 30.922 -1.887 1 91.19 86 GLY B O 1
ATOM 1959 N N . THR B 1 87 ? 5.73 29.141 -3.256 1 93.44 87 THR B N 1
ATOM 1960 C CA . THR B 1 87 ? 4.809 28.312 -2.488 1 93.44 87 THR B CA 1
ATOM 1961 C C . THR B 1 87 ? 5.566 27.234 -1.719 1 93.44 87 THR B C 1
ATOM 1963 O O . THR B 1 87 ? 5.277 26.984 -0.547 1 93.44 87 THR B O 1
ATOM 1966 N N . GLY B 1 88 ? 6.555 26.656 -2.367 1 94.88 88 GLY B N 1
ATOM 1967 C CA . GLY B 1 88 ? 7.305 25.547 -1.815 1 94.88 88 GLY B CA 1
ATOM 1968 C C . GLY B 1 88 ? 7.957 25.859 -0.485 1 94.88 88 GLY B C 1
ATOM 1969 O O . GLY B 1 88 ? 8.047 25 0.391 1 94.88 88 GLY B O 1
ATOM 1970 N N . GLU B 1 89 ? 8.336 27.156 -0.309 1 94.94 89 GLU B N 1
ATOM 1971 C CA . GLU B 1 89 ? 9.016 27.562 0.915 1 94.94 89 GLU B CA 1
ATOM 1972 C C . GLU B 1 89 ? 8.062 27.547 2.109 1 94.94 89 GLU B C 1
ATOM 1974 O O . GLU B 1 89 ? 8.5 27.5 3.26 1 94.94 89 GLU B O 1
ATOM 1979 N N . LYS B 1 90 ? 6.797 27.594 1.818 1 95.25 90 LYS B N 1
ATOM 1980 C CA . LYS B 1 90 ? 5.785 27.641 2.869 1 95.25 90 LYS B CA 1
ATOM 1981 C C . LYS B 1 90 ? 4.992 26.344 2.932 1 95.25 90 LYS B C 1
ATOM 1983 O O . LYS B 1 90 ? 3.982 26.25 3.635 1 95.25 90 LYS B O 1
ATOM 1988 N N . LEU B 1 91 ? 5.43 25.312 2.178 1 97.56 91 LEU B N 1
ATOM 1989 C CA . LEU B 1 91 ? 4.668 24.078 2.018 1 97.56 91 LEU B CA 1
ATOM 1990 C C . LEU B 1 91 ? 5.25 22.953 2.879 1 97.56 91 LEU B C 1
ATOM 1992 O O . LEU B 1 91 ? 6.465 22.734 2.871 1 97.56 91 LEU B O 1
ATOM 1996 N N . SER B 1 92 ? 4.387 22.312 3.678 1 98.12 92 SER B N 1
ATOM 1997 C CA . SER B 1 92 ? 4.75 21.094 4.418 1 98.12 92 SER B CA 1
ATOM 1998 C C . SER B 1 92 ? 3.773 19.969 4.137 1 98.12 92 SER B C 1
ATOM 2000 O O . SER B 1 92 ? 2.586 20.203 3.906 1 98.12 92 SER B O 1
ATOM 2002 N N . VAL B 1 93 ? 4.312 18.797 4.117 1 98.75 93 VAL B N 1
ATOM 2003 C CA . VAL B 1 93 ? 3.502 17.578 4.125 1 98.75 93 VAL B CA 1
ATOM 2004 C C . VAL B 1 93 ? 3.268 17.125 5.562 1 98.75 93 VAL B C 1
ATOM 2006 O O . VAL B 1 93 ? 4.188 17.141 6.383 1 98.75 93 VAL B O 1
ATOM 2009 N N . VAL B 1 94 ? 2.059 16.766 5.855 1 98.88 94 VAL B N 1
ATOM 2010 C CA . VAL B 1 94 ? 1.716 16.281 7.191 1 98.88 94 VAL B CA 1
ATOM 2011 C C . VAL B 1 94 ? 1.312 14.812 7.129 1 98.88 94 VAL B C 1
ATOM 2013 O O . VAL B 1 94 ? 0.379 14.453 6.41 1 98.88 94 VAL B O 1
ATOM 2016 N N . CYS B 1 95 ? 2.023 13.984 7.855 1 98.88 95 CYS B N 1
ATOM 2017 C CA . CYS B 1 95 ? 1.659 12.586 8.016 1 98.88 95 CYS B CA 1
ATOM 2018 C C . CYS B 1 95 ? 0.803 12.375 9.258 1 98.88 95 CYS B C 1
ATOM 2020 O O . CYS B 1 95 ? 1.268 12.586 10.375 1 98.88 95 CYS B O 1
ATOM 2022 N N . LEU B 1 96 ? -0.443 12.062 9.062 1 98.88 96 LEU B N 1
ATOM 2023 C CA . LEU B 1 96 ? -1.312 11.656 10.156 1 98.88 96 LEU B CA 1
ATOM 2024 C C . LEU B 1 96 ? -1.279 10.148 10.352 1 98.88 96 LEU B C 1
ATOM 2026 O O . LEU B 1 96 ? -1.758 9.398 9.492 1 98.88 96 LEU B O 1
ATOM 2030 N N . PHE B 1 97 ? -0.728 9.672 11.445 1 98.69 97 PHE B N 1
ATOM 2031 C CA . PHE B 1 97 ? -0.608 8.234 11.672 1 98.69 97 PHE B CA 1
ATOM 2032 C C . PHE B 1 97 ? -1.902 7.664 12.234 1 98.69 97 PHE B C 1
ATOM 2034 O O . PHE B 1 97 ? -2.205 7.855 13.414 1 98.69 97 PHE B O 1
ATOM 2041 N N . THR B 1 98 ? -2.627 6.898 11.367 1 98.44 98 THR B N 1
ATOM 2042 C CA . THR B 1 98 ? -3.977 6.539 11.789 1 98.44 98 THR B CA 1
ATOM 2043 C C . THR B 1 98 ? -4.16 5.023 11.781 1 98.44 98 THR B C 1
ATOM 2045 O O . THR B 1 98 ? -5.156 4.512 12.297 1 98.44 98 THR B O 1
ATOM 2048 N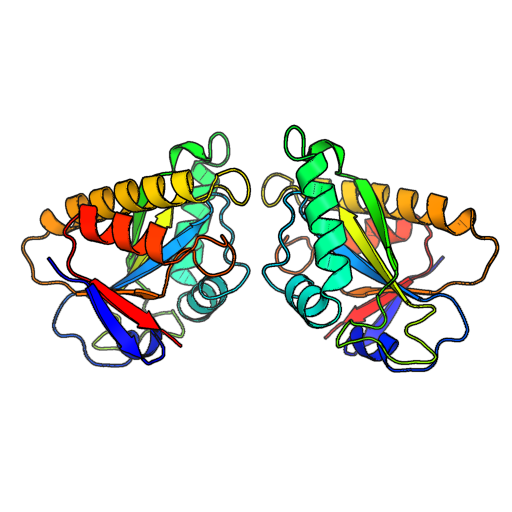 N . SER B 1 99 ? -3.162 4.293 11.18 1 95.44 99 SER B N 1
ATOM 2049 C CA . SER B 1 99 ? -3.283 2.842 11.109 1 95.44 99 SER B CA 1
ATOM 2050 C C . SER B 1 99 ? -1.916 2.18 10.969 1 95.44 99 SER B C 1
ATOM 2052 O O . SER B 1 99 ? -1.018 2.725 10.328 1 95.44 99 SER B O 1
ATOM 2054 N N . ILE B 1 100 ? -1.697 1.082 11.617 1 88.62 100 ILE B N 1
ATOM 2055 C CA . ILE B 1 100 ? -0.539 0.252 11.305 1 88.62 100 ILE B CA 1
ATOM 2056 C C . ILE B 1 100 ? -0.743 -0.433 9.953 1 88.62 100 ILE B C 1
ATOM 2058 O O . ILE B 1 100 ? 0.201 -0.577 9.172 1 88.62 100 ILE B O 1
ATOM 2062 N N . MET B 1 101 ? -1.888 -0.593 9.391 1 80.5 101 MET B N 1
ATOM 2063 C CA . MET B 1 101 ? -2.32 -1.168 8.117 1 80.5 101 MET B CA 1
ATOM 2064 C C . MET B 1 101 ? -3.055 -2.486 8.336 1 80.5 101 MET B C 1
ATOM 2066 O O . MET B 1 101 ? -2.451 -3.557 8.266 1 80.5 101 MET B O 1
ATOM 2070 N N . GLY B 1 102 ? -4.297 -2.439 8.484 1 72.81 102 GLY B N 1
ATOM 2071 C CA . GLY B 1 102 ? -5.148 -3.617 8.516 1 72.81 102 GLY B CA 1
ATOM 2072 C C . GLY B 1 102 ? -5.414 -4.125 9.922 1 72.81 102 GLY B C 1
ATOM 2073 O O . GLY B 1 102 ? -6.121 -5.113 10.102 1 72.81 102 GLY B O 1
ATOM 2074 N N . GLN B 1 103 ? -4.949 -3.461 10.883 1 79.44 103 GLN B N 1
ATOM 2075 C CA . GLN B 1 103 ? -5.086 -3.982 12.234 1 79.44 103 GLN B CA 1
ATOM 2076 C C . GLN B 1 103 ? -6.191 -3.258 13 1 79.44 103 GLN B C 1
ATOM 2078 O O . GLN B 1 103 ? -6.656 -3.736 14.039 1 79.44 103 GLN B O 1
ATOM 2083 N N . GLU B 1 104 ? -6.582 -2.125 12.539 1 89.12 104 GLU B N 1
ATOM 2084 C CA . GLU B 1 104 ? -7.559 -1.3 13.242 1 89.12 104 GLU B CA 1
ATOM 2085 C C . GLU B 1 104 ? -8.914 -1.336 12.547 1 89.12 104 GLU B C 1
ATOM 2087 O O . GLU B 1 104 ? -8.992 -1.44 11.32 1 89.12 104 GLU B O 1
ATOM 2092 N N . SER B 1 105 ? -9.938 -1.249 13.328 1 92.81 105 SER B N 1
ATOM 2093 C CA . SER B 1 105 ? -11.273 -1.057 12.773 1 92.81 105 SER B CA 1
ATOM 2094 C C . SER B 1 105 ? -11.445 0.355 12.219 1 92.81 105 SER B C 1
ATOM 2096 O O . SER B 1 105 ? -10.633 1.24 12.5 1 92.81 105 SER B O 1
ATOM 2098 N N . SER B 1 106 ? -12.492 0.496 11.438 1 96.12 106 SER B N 1
ATOM 2099 C CA . SER B 1 106 ? -12.812 1.821 10.914 1 96.12 106 SER B CA 1
ATOM 2100 C C . SER B 1 106 ? -12.984 2.832 12.039 1 96.12 106 SER B C 1
ATOM 2102 O O . SER B 1 106 ? -12.523 3.971 11.938 1 96.12 106 SER B O 1
ATOM 2104 N N . GLU B 1 107 ? -13.641 2.443 13.102 1 97.75 107 GLU B N 1
ATOM 2105 C CA . GLU B 1 107 ? -13.875 3.324 14.242 1 97.75 107 GLU B CA 1
ATOM 2106 C C . GLU B 1 107 ? -12.57 3.701 14.93 1 97.75 107 GLU B C 1
ATOM 2108 O O . GLU B 1 107 ? -12.391 4.848 15.336 1 97.75 107 GLU B O 1
ATOM 2113 N N . GLU B 1 108 ? -11.711 2.709 15.055 1 97.88 108 GLU B N 1
ATOM 2114 C CA . GLU B 1 108 ? -10.414 2.975 15.664 1 97.88 108 GLU B CA 1
ATOM 2115 C C . GLU B 1 108 ? -9.594 3.938 14.82 1 97.88 108 GLU B C 1
ATOM 2117 O O . GLU B 1 108 ? -8.961 4.855 15.344 1 97.88 108 GLU B O 1
ATOM 2122 N N . ILE B 1 109 ? -9.641 3.75 13.531 1 98.19 109 ILE B N 1
ATOM 2123 C CA . ILE B 1 109 ? -8.898 4.629 12.633 1 98.19 109 ILE B CA 1
ATOM 2124 C C . ILE B 1 109 ? -9.445 6.051 12.734 1 98.19 109 ILE B C 1
ATOM 2126 O O . ILE B 1 109 ? -8.68 7.016 12.75 1 98.19 109 ILE B O 1
ATOM 2130 N N . ALA B 1 110 ? -10.734 6.172 12.82 1 98.56 110 ALA B N 1
ATOM 2131 C CA . ALA B 1 110 ? -11.344 7.488 13.008 1 98.56 110 ALA B CA 1
ATOM 2132 C C . ALA B 1 110 ? -10.859 8.133 14.305 1 98.56 110 ALA B C 1
ATOM 2134 O O . ALA B 1 110 ? -10.555 9.328 14.336 1 98.56 110 ALA B O 1
ATOM 2135 N N . GLU B 1 111 ? -10.82 7.324 15.32 1 98.69 111 GLU B N 1
ATOM 2136 C CA . GLU B 1 111 ? -10.352 7.844 16.594 1 98.69 111 GLU B CA 1
ATOM 2137 C C . GLU B 1 111 ? -8.891 8.281 16.516 1 98.69 111 GLU B C 1
ATOM 2139 O O . GLU B 1 111 ? -8.523 9.336 17.031 1 98.69 111 GLU B O 1
ATOM 2144 N N . TYR B 1 112 ? -8.062 7.477 15.906 1 98.81 112 TYR B N 1
ATOM 2145 C CA . TYR B 1 112 ? -6.664 7.855 15.742 1 98.81 112 TYR B CA 1
ATOM 2146 C C . TYR B 1 112 ? -6.531 9.094 14.867 1 98.81 112 TYR B C 1
ATOM 2148 O O . TYR B 1 112 ? -5.598 9.883 15.031 1 98.81 112 TYR B O 1
ATOM 2156 N N . THR B 1 113 ? -7.445 9.273 13.898 1 98.75 113 THR B N 1
ATOM 2157 C CA . THR B 1 113 ? -7.484 10.484 13.086 1 98.75 113 THR B CA 1
ATOM 2158 C C . THR B 1 113 ? -7.727 11.711 13.969 1 98.75 113 THR B C 1
ATOM 2160 O O . THR B 1 113 ? -7.02 12.719 13.852 1 98.75 113 THR B O 1
ATOM 2163 N N . ARG B 1 114 ? -8.70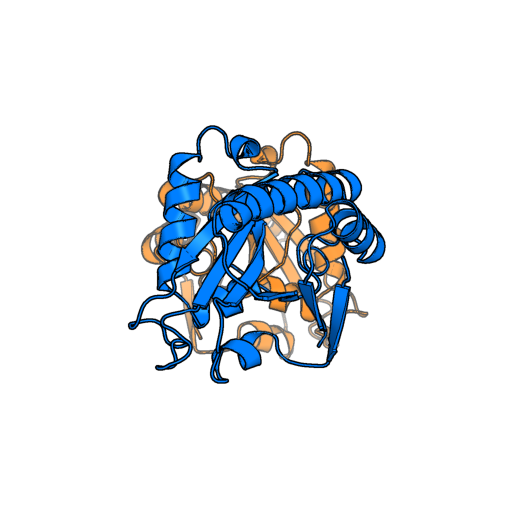3 11.609 14.836 1 98.75 114 ARG B N 1
ATOM 2164 C CA . ARG B 1 114 ? -9 12.703 15.758 1 98.75 114 ARG B CA 1
ATOM 2165 C C . ARG B 1 114 ? -7.777 13.047 16.609 1 98.75 114 ARG B C 1
ATOM 2167 O O . ARG B 1 114 ? -7.418 14.219 16.734 1 98.75 114 ARG B O 1
ATOM 2174 N N . LEU B 1 115 ? -7.148 12.039 17.125 1 98.88 115 LEU B N 1
ATOM 2175 C CA . LEU B 1 115 ? -5.977 12.25 17.969 1 98.88 115 LEU B CA 1
ATOM 2176 C C . LEU B 1 115 ? -4.836 12.875 17.172 1 98.88 115 LEU B C 1
ATOM 2178 O O . LEU B 1 115 ? -4.164 13.789 17.656 1 98.88 115 LEU B O 1
ATOM 2182 N N . ALA B 1 116 ? -4.602 12.406 16 1 98.88 116 ALA B N 1
ATOM 2183 C CA . ALA B 1 116 ? -3.523 12.914 15.156 1 98.88 116 ALA B CA 1
ATOM 2184 C C . ALA B 1 116 ? -3.76 14.367 14.781 1 98.88 116 ALA B C 1
ATOM 2186 O O . ALA B 1 116 ? -2.828 15.18 14.773 1 98.88 116 ALA B O 1
ATOM 2187 N N . LEU B 1 117 ? -4.988 14.734 14.461 1 98.44 117 LEU B N 1
ATOM 2188 C CA . LEU B 1 117 ? -5.324 16.109 14.102 1 98.44 117 LEU B CA 1
ATOM 2189 C C . LEU B 1 117 ? -5.191 17.031 15.305 1 98.44 117 LEU B C 1
ATOM 2191 O O . LEU B 1 117 ? -4.77 18.188 15.172 1 98.44 117 LEU B O 1
ATOM 2195 N N . ASN B 1 118 ? -5.598 16.516 16.453 1 98.19 118 ASN B N 1
ATOM 2196 C CA . ASN B 1 118 ? -5.379 17.312 17.656 1 98.19 118 ASN B CA 1
ATOM 2197 C C . ASN B 1 118 ? -3.893 17.531 17.906 1 98.19 118 ASN B C 1
ATOM 2199 O O . ASN B 1 118 ? -3.49 18.625 18.344 1 98.19 118 ASN B O 1
ATOM 2203 N N . ASP B 1 119 ? -3.125 16.5 17.688 1 98.56 119 ASP B N 1
ATOM 2204 C CA . ASP B 1 119 ? -1.678 16.656 17.797 1 98.56 119 ASP B CA 1
ATOM 2205 C C . ASP B 1 119 ? -1.161 17.703 16.812 1 98.56 119 ASP B C 1
ATOM 2207 O O . ASP B 1 119 ? -0.334 18.547 17.172 1 98.56 119 ASP B O 1
ATOM 2211 N N . LEU B 1 120 ? -1.638 17.672 15.609 1 98.12 120 LEU B N 1
ATOM 2212 C CA . LEU B 1 120 ? -1.277 18.656 14.602 1 98.12 120 LEU B CA 1
ATOM 2213 C C . LEU B 1 120 ? -1.634 20.078 15.07 1 98.12 120 LEU B C 1
ATOM 2215 O O . LEU B 1 120 ? -0.807 20.984 14.992 1 98.12 120 LEU B O 1
ATOM 2219 N N . LYS B 1 121 ? -2.828 20.25 15.562 1 95.44 121 LYS B N 1
ATOM 2220 C CA . LYS B 1 121 ? -3.285 21.547 16.047 1 95.44 121 LYS B CA 1
ATOM 2221 C C . LYS B 1 121 ? -2.361 22.094 17.141 1 95.44 121 LYS B C 1
ATOM 2223 O O . LYS B 1 121 ? -2.043 23.281 17.156 1 95.44 121 LYS B O 1
ATOM 2228 N N . ARG B 1 122 ? -2.025 21.203 18 1 95.81 122 ARG B N 1
ATOM 2229 C CA . ARG B 1 122 ? -1.132 21.609 19.078 1 95.81 122 ARG B CA 1
ATOM 2230 C C . ARG B 1 122 ? 0.204 22.094 18.531 1 95.81 122 ARG B C 1
ATOM 2232 O O . ARG B 1 122 ? 0.75 23.094 19 1 95.81 122 ARG B O 1
ATOM 2239 N N . GLN B 1 123 ? 0.667 21.469 17.578 1 96.25 123 GLN B N 1
ATOM 2240 C CA . GLN B 1 123 ? 1.941 21.828 16.969 1 96.25 123 GLN B CA 1
ATOM 2241 C C . GLN B 1 123 ? 1.833 23.156 16.219 1 96.25 123 GLN B C 1
ATOM 2243 O O . GLN B 1 123 ? 2.77 23.953 16.234 1 96.25 123 GLN B O 1
ATOM 2248 N N . LEU B 1 124 ? 0.688 23.422 15.578 1 94.06 124 LEU B N 1
ATOM 2249 C CA . LEU B 1 124 ? 0.479 24.625 14.773 1 94.06 124 LEU B CA 1
ATOM 2250 C C . LEU B 1 124 ? 0.128 25.812 15.656 1 94.06 124 LEU B C 1
ATOM 2252 O O . LEU B 1 124 ? 0.417 26.969 15.305 1 94.06 124 LEU B O 1
ATOM 2256 N N . ASP B 1 125 ? -0.784 25.656 16.578 1 81.88 125 ASP B N 1
ATOM 2257 C CA . ASP B 1 125 ? -1.18 26.719 17.5 1 81.88 125 ASP B CA 1
ATOM 2258 C C . ASP B 1 125 ? 0.038 27.344 18.172 1 81.88 125 ASP B C 1
ATOM 2260 O O . ASP B 1 125 ? 0.061 28.531 18.453 1 81.88 125 ASP B O 1
ATOM 2264 N N . GLU B 1 126 ? 0.798 26.438 18.234 1 72.5 126 GLU B N 1
ATOM 2265 C CA . GLU B 1 126 ? 2.016 27.016 18.797 1 72.5 126 GLU B CA 1
ATOM 2266 C C . GLU B 1 126 ? 2.688 27.969 17.812 1 72.5 126 GLU B C 1
ATOM 2268 O O . GLU B 1 126 ? 3.506 28.797 18.203 1 72.5 126 GLU B O 1
ATOM 2273 N N . SER B 1 127 ? 2.045 27.875 16.672 1 64.69 127 SER B N 1
ATOM 2274 C CA . SER B 1 127 ? 2.479 28.812 15.641 1 64.69 127 SER B CA 1
ATOM 2275 C C . SER B 1 127 ? 1.448 29.922 15.438 1 64.69 127 SER B C 1
ATOM 2277 O O . SER B 1 127 ? 0.243 29.672 15.523 1 64.69 127 SER B O 1
ATOM 2279 N N . LYS B 1 128 ? 1.48 31.031 15.891 1 66 128 LYS B N 1
ATOM 2280 C CA . LYS B 1 128 ? 0.584 32.188 16 1 66 128 LYS B CA 1
ATOM 2281 C C . LYS B 1 128 ? 0.215 32.719 14.625 1 66 128 LYS B C 1
ATOM 2283 O O . LYS B 1 128 ? -0.377 33.812 14.516 1 66 128 LYS B O 1
ATOM 2288 N N . HIS B 1 129 ? 0.37 32 13.594 1 77.38 129 HIS B N 1
ATOM 2289 C CA . HIS B 1 129 ? 0.145 32.562 12.258 1 77.38 129 HIS B CA 1
ATOM 2290 C C . HIS B 1 129 ? -0.977 31.812 11.539 1 77.38 129 HIS B C 1
ATOM 2292 O O . HIS B 1 129 ? -1.328 30.703 11.922 1 77.38 129 HIS B O 1
ATOM 2298 N N . LYS B 1 130 ? -1.626 32.594 10.625 1 90.25 130 LYS B N 1
ATOM 2299 C CA . LYS B 1 130 ? -2.617 31.984 9.734 1 90.25 130 LYS B CA 1
ATOM 2300 C C . LYS B 1 130 ? -1.995 30.891 8.875 1 90.25 130 LYS B C 1
ATOM 2302 O O . LYS B 1 130 ? -0.879 31.047 8.375 1 90.25 130 LYS B O 1
ATOM 2307 N N . TYR B 1 131 ? -2.699 29.75 8.828 1 94.31 131 TYR B N 1
ATOM 2308 C CA . TYR B 1 131 ? -2.234 28.641 8.008 1 94.31 131 TYR B CA 1
ATOM 2309 C C . TYR B 1 131 ? -3.404 27.938 7.324 1 94.31 131 TYR B C 1
ATOM 2311 O O . TYR B 1 131 ? -4.566 28.188 7.648 1 94.31 131 TYR B O 1
ATOM 2319 N N . THR B 1 132 ? -3.098 27.203 6.301 1 94.69 132 THR B N 1
ATOM 2320 C CA . THR B 1 132 ? -4.074 26.391 5.594 1 94.69 132 THR B CA 1
ATOM 2321 C C . THR B 1 132 ? -3.738 24.906 5.727 1 94.69 132 THR B C 1
ATOM 2323 O O . THR B 1 132 ? -2.592 24.5 5.52 1 94.69 132 THR B O 1
ATOM 2326 N N . VAL B 1 133 ? -4.703 24.156 6.168 1 96.62 133 VAL B N 1
ATOM 2327 C CA . VAL B 1 133 ? -4.602 22.703 6.16 1 96.62 133 VAL B CA 1
ATOM 2328 C C . VAL B 1 133 ? -5.508 22.125 5.074 1 96.62 133 VAL B C 1
ATOM 2330 O O . VAL B 1 133 ? -6.707 22.406 5.043 1 96.62 133 VAL B O 1
ATOM 2333 N N . ALA B 1 134 ? -4.926 21.391 4.133 1 97.69 134 ALA B N 1
ATOM 2334 C CA . ALA B 1 134 ? -5.684 20.734 3.072 1 97.69 134 ALA B CA 1
ATOM 2335 C C . ALA B 1 134 ? -5.367 19.234 3.018 1 97.69 134 ALA B C 1
ATOM 2337 O O . ALA B 1 134 ? -4.238 18.828 3.287 1 97.69 134 ALA B O 1
ATOM 2338 N N . MET B 1 135 ? -6.324 18.438 2.709 1 98.56 135 MET B N 1
ATOM 2339 C CA . MET B 1 135 ? -6.164 16.984 2.631 1 98.56 135 MET B CA 1
ATOM 2340 C C . MET B 1 135 ? -7.176 16.375 1.661 1 98.56 135 MET B C 1
ATOM 2342 O O . MET B 1 135 ? -8.172 17.016 1.315 1 98.56 135 MET B O 1
ATOM 2346 N N . PRO B 1 136 ? -6.906 15.172 1.157 1 98.38 136 PRO B N 1
ATOM 2347 C CA . PRO B 1 136 ? -7.961 14.43 0.459 1 98.38 136 PRO B CA 1
ATOM 2348 C C . PRO B 1 136 ? -8.984 13.82 1.413 1 98.38 136 PRO B C 1
ATOM 2350 O O . PRO B 1 136 ? -8.961 14.102 2.613 1 98.38 136 PRO B O 1
ATOM 2353 N N . LYS B 1 137 ? -9.93 13.094 0.843 1 97.81 137 LYS B N 1
ATOM 2354 C CA . LYS B 1 137 ? -10.758 12.289 1.734 1 97.81 137 LYS B CA 1
ATOM 2355 C C . LYS B 1 137 ? -9.945 11.172 2.379 1 97.81 137 LYS B C 1
ATOM 2357 O O . LYS B 1 137 ? -10.055 10.008 1.98 1 97.81 137 LYS B O 1
ATOM 2362 N N . ILE B 1 138 ? -9.227 11.602 3.377 1 98.06 138 ILE B N 1
ATOM 2363 C CA . ILE B 1 138 ? -8.281 10.695 4.008 1 98.06 138 ILE B CA 1
ATOM 2364 C C . ILE B 1 138 ? -9.023 9.461 4.535 1 98.06 138 ILE B C 1
ATOM 2366 O O . ILE B 1 138 ? -10.219 9.531 4.836 1 98.06 138 ILE B O 1
ATOM 2370 N N . ASN B 1 139 ? -8.32 8.32 4.621 1 96.88 139 ASN B N 1
ATOM 2371 C CA . ASN B 1 139 ? -8.742 7.02 5.129 1 96.88 139 ASN B CA 1
ATOM 2372 C C . ASN B 1 139 ? -9.711 6.332 4.168 1 96.88 139 ASN B C 1
ATOM 2374 O O . ASN B 1 139 ? -9.984 5.137 4.301 1 96.88 139 ASN B O 1
ATOM 2378 N N . ALA B 1 140 ? -10.242 7.012 3.127 1 95.31 140 ALA B N 1
ATOM 2379 C CA . ALA B 1 140 ? -11.32 6.469 2.305 1 95.31 140 ALA B CA 1
ATOM 2380 C C . ALA B 1 140 ? -10.781 5.516 1.244 1 95.31 140 ALA B C 1
ATOM 2382 O O . ALA B 1 140 ? -11.539 4.762 0.633 1 95.31 140 ALA B O 1
ATOM 2383 N N . GLY B 1 141 ? -9.461 5.574 0.942 1 91.06 141 GLY B N 1
ATOM 2384 C CA . GLY B 1 141 ? -8.836 4.73 -0.063 1 91.06 141 GLY B CA 1
ATOM 2385 C C . GLY B 1 141 ? -8.383 3.391 0.483 1 91.06 141 GLY B C 1
ATOM 2386 O O . GLY B 1 141 ? -9.203 2.523 0.781 1 91.06 141 GLY B O 1
ATOM 2387 N N . ILE B 1 142 ? -7.164 3.273 0.694 1 86.81 142 ILE B N 1
ATOM 2388 C CA . ILE B 1 142 ? -6.523 2.008 1.04 1 86.81 142 ILE B CA 1
ATOM 2389 C C . ILE B 1 142 ? -7 1.549 2.416 1 86.81 142 ILE B C 1
ATOM 2391 O O . ILE B 1 142 ? -7.203 0.353 2.645 1 86.81 142 ILE B O 1
ATOM 2395 N N . PHE B 1 143 ? -7.289 2.455 3.365 1 91.44 143 PHE B N 1
ATOM 2396 C CA . PHE B 1 143 ? -7.68 2.082 4.719 1 91.44 143 PHE B CA 1
ATOM 2397 C C . PHE B 1 143 ? -9.148 1.685 4.77 1 91.44 143 PHE B C 1
ATOM 2399 O O . PHE B 1 143 ? -9.594 1.057 5.734 1 91.44 143 PHE B O 1
ATOM 2406 N N . GLY B 1 144 ? -9.945 2.193 3.824 1 91.06 144 GLY B N 1
ATOM 2407 C CA . GLY B 1 144 ? -11.297 1.689 3.641 1 91.06 144 GLY B CA 1
ATOM 2408 C C . GLY B 1 144 ? -12.273 2.215 4.676 1 91.06 144 GLY B C 1
ATOM 2409 O O . GLY B 1 144 ? -13.273 1.561 4.984 1 91.06 144 GLY B O 1
ATOM 2410 N N . VAL B 1 145 ? -12.047 3.348 5.262 1 96.12 145 VAL B N 1
ATOM 2411 C CA . VAL B 1 145 ? -12.93 3.912 6.277 1 96.12 145 VAL B CA 1
ATOM 2412 C C . VAL B 1 145 ? -14.031 4.727 5.609 1 96.12 145 VAL B C 1
ATOM 2414 O O . VAL B 1 145 ? -13.75 5.602 4.781 1 96.12 145 VAL B O 1
ATOM 2417 N N . PRO B 1 146 ? -15.297 4.469 5.926 1 97.31 146 PRO B N 1
ATOM 2418 C CA . PRO B 1 146 ? -16.344 5.352 5.422 1 97.31 146 PRO B CA 1
ATOM 2419 C C . PRO B 1 146 ? -16.094 6.82 5.766 1 97.31 146 PRO B C 1
ATOM 2421 O O . PRO B 1 146 ? -15.766 7.141 6.91 1 97.31 146 PRO B O 1
ATOM 2424 N N . TRP B 1 147 ? -16.312 7.684 4.816 1 97.88 147 TRP B N 1
ATOM 2425 C CA . TRP B 1 147 ? -15.922 9.078 4.961 1 97.88 147 TRP B CA 1
ATOM 2426 C C . TRP B 1 147 ? -16.656 9.734 6.129 1 97.88 147 TRP B C 1
ATOM 2428 O O . TRP B 1 147 ? -16.094 10.578 6.832 1 97.88 147 TRP B O 1
ATOM 2438 N N . ASN B 1 148 ? -17.859 9.305 6.297 1 97.94 148 ASN B N 1
ATOM 2439 C CA . ASN B 1 148 ? -18.641 9.93 7.355 1 97.94 148 ASN B CA 1
ATOM 2440 C C . ASN B 1 148 ? -17.969 9.773 8.719 1 97.94 148 ASN B C 1
ATOM 2442 O O . ASN B 1 148 ? -18.031 10.68 9.547 1 97.94 148 ASN B O 1
ATOM 2446 N N . LEU B 1 149 ? -17.344 8.633 8.977 1 98.25 149 LEU B N 1
ATOM 2447 C CA . LEU B 1 149 ? -16.641 8.406 10.234 1 98.25 149 LEU B CA 1
ATOM 2448 C C . LEU B 1 149 ? -15.43 9.336 10.344 1 98.25 149 LEU B C 1
ATOM 2450 O O . LEU B 1 149 ? -15.211 9.961 11.383 1 98.25 149 LEU B O 1
ATOM 2454 N N . THR B 1 150 ? -14.688 9.43 9.273 1 98.44 150 THR B N 1
ATOM 2455 C CA . THR B 1 150 ? -13.523 10.305 9.25 1 98.44 150 THR B CA 1
ATOM 2456 C C . THR B 1 150 ? -13.938 11.766 9.375 1 98.44 150 THR B C 1
ATOM 2458 O O . THR B 1 150 ? -13.32 12.523 10.125 1 98.44 150 THR B O 1
ATOM 2461 N N . GLU B 1 151 ? -14.969 12.156 8.648 1 98.25 151 GLU B N 1
ATOM 2462 C CA . GLU B 1 151 ? -15.477 13.531 8.688 1 98.25 151 GLU B CA 1
ATOM 2463 C C . GLU B 1 151 ? -15.883 13.93 10.102 1 98.25 151 GLU B C 1
ATOM 2465 O O . GLU B 1 151 ? -15.57 15.031 10.555 1 98.25 151 GLU B O 1
ATOM 2470 N N . GLN B 1 152 ? -16.562 13.055 10.727 1 98.12 152 GLN B N 1
ATOM 2471 C CA . GLN B 1 152 ? -16.969 13.328 12.102 1 98.12 152 GLN B CA 1
ATOM 2472 C C . GLN B 1 152 ? -15.758 13.523 13.008 1 98.12 152 GLN B C 1
ATOM 2474 O O . GLN B 1 152 ? -15.742 14.422 13.859 1 98.12 152 GLN B O 1
ATOM 2479 N N . ALA B 1 153 ? -14.766 12.656 12.891 1 98.31 153 ALA B N 1
ATOM 2480 C CA . ALA B 1 153 ? -13.531 12.781 13.664 1 98.31 153 ALA B CA 1
ATOM 2481 C C . ALA B 1 153 ? -12.875 14.141 13.438 1 98.31 153 ALA B C 1
ATOM 2483 O O . ALA B 1 153 ? -12.422 14.781 14.383 1 98.31 153 ALA B O 1
ATOM 2484 N N . ILE B 1 154 ? -12.844 14.578 12.18 1 98.31 154 ILE B N 1
ATOM 2485 C CA . ILE B 1 154 ? -12.258 15.867 11.844 1 98.31 154 ILE B CA 1
ATOM 2486 C C . ILE B 1 154 ? -13.055 16.984 12.516 1 98.31 154 ILE B C 1
ATOM 2488 O O . ILE B 1 154 ? -12.477 17.875 13.156 1 98.31 154 ILE B O 1
ATOM 2492 N N . LYS B 1 155 ? -14.359 16.969 12.398 1 97.75 155 LYS B N 1
ATOM 2493 C CA . LYS B 1 155 ? -15.219 18 12.969 1 97.75 155 LYS B CA 1
ATOM 2494 C C . LYS B 1 155 ? -15.031 18.109 14.477 1 97.75 155 LYS B C 1
ATOM 2496 O O . LYS B 1 155 ? -15.055 19.203 15.031 1 97.75 155 LYS B O 1
ATOM 2501 N N . GLN B 1 156 ? -14.828 17.016 15.07 1 97.5 156 GLN B N 1
ATOM 2502 C CA . GLN B 1 156 ? -14.68 16.969 16.531 1 97.5 156 GLN B CA 1
ATOM 2503 C C . GLN B 1 156 ? -13.422 17.703 16.969 1 97.5 156 GLN B C 1
ATOM 2505 O O . GLN B 1 156 ? -13.336 18.172 18.109 1 97.5 156 GLN B O 1
ATOM 2510 N N . THR B 1 157 ? -12.438 17.75 16.172 1 96.88 157 THR B N 1
ATOM 2511 C CA . THR B 1 157 ? -11.195 18.422 16.547 1 96.88 157 THR B CA 1
ATOM 2512 C C . THR B 1 157 ? -11.367 19.938 16.484 1 96.88 157 THR B C 1
ATOM 2514 O O . THR B 1 157 ? -10.586 20.688 17.078 1 96.88 157 THR B O 1
ATOM 2517 N N . GLY B 1 158 ? -12.305 20.453 15.578 1 94.31 158 GLY B N 1
ATOM 2518 C CA . GLY B 1 158 ? -12.516 21.875 15.367 1 94.31 158 GLY B CA 1
ATOM 2519 C C . GLY B 1 158 ? -11.484 22.5 14.445 1 94.31 158 GLY B C 1
ATOM 2520 O O . GLY B 1 158 ? -11.406 23.719 14.336 1 94.31 158 GLY B O 1
ATOM 2521 N N . ILE B 1 159 ? -10.688 21.672 13.828 1 94.75 159 ILE B N 1
ATOM 2522 C CA . ILE B 1 159 ? -9.68 22.219 12.93 1 94.75 159 ILE B CA 1
ATOM 2523 C C . ILE B 1 159 ? -10.352 22.734 11.656 1 94.75 159 ILE B C 1
ATOM 2525 O O . ILE B 1 159 ? -11.289 22.125 11.148 1 94.75 159 ILE B O 1
ATOM 2529 N N . ASP B 1 160 ? -9.938 23.922 11.219 1 94.88 160 ASP B N 1
ATOM 2530 C CA . ASP B 1 160 ? -10.336 24.391 9.898 1 94.88 160 ASP B CA 1
ATOM 2531 C C . ASP B 1 160 ? -9.5 23.734 8.805 1 94.88 160 ASP B C 1
ATOM 2533 O O . ASP B 1 160 ? -8.266 23.797 8.836 1 94.88 160 ASP B O 1
ATOM 2537 N N . CYS B 1 161 ? -10.188 23.078 7.816 1 96.94 161 CYS B N 1
ATOM 2538 C CA . CYS B 1 161 ? -9.414 22.438 6.766 1 96.94 161 CYS B CA 1
ATOM 2539 C C . CYS B 1 161 ? -10.188 22.406 5.457 1 96.94 161 CYS B C 1
ATOM 2541 O O . CYS B 1 161 ? -11.391 22.688 5.438 1 96.94 161 CYS B O 1
ATOM 2543 N N . ILE B 1 162 ? -9.469 22.234 4.398 1 97.06 162 ILE B N 1
ATOM 2544 C CA . ILE B 1 162 ? -10.016 22.031 3.064 1 97.06 162 ILE B CA 1
ATOM 2545 C C . ILE B 1 162 ? -9.875 20.547 2.676 1 97.06 162 ILE B C 1
ATOM 2547 O O . ILE B 1 162 ? -8.812 19.953 2.836 1 97.06 162 ILE B O 1
ATOM 2551 N N . VAL B 1 163 ? -10.93 19.938 2.195 1 98.25 163 VAL B N 1
ATOM 2552 C CA . VAL B 1 163 ? -10.906 18.562 1.71 1 98.25 163 VAL B CA 1
ATOM 2553 C C . VAL B 1 163 ? -11.109 18.547 0.197 1 98.25 163 VAL B C 1
ATOM 2555 O O . VAL B 1 163 ? -12.102 19.078 -0.308 1 98.25 163 VAL B O 1
ATOM 2558 N N . TYR B 1 164 ? -10.164 17.969 -0.47 1 97.56 164 TYR B N 1
ATOM 2559 C CA . TYR B 1 164 ? -10.242 17.844 -1.921 1 97.56 164 TYR B CA 1
ATOM 2560 C C . TYR B 1 164 ? -10.844 16.5 -2.316 1 97.56 164 TYR B C 1
ATOM 2562 O O . TYR B 1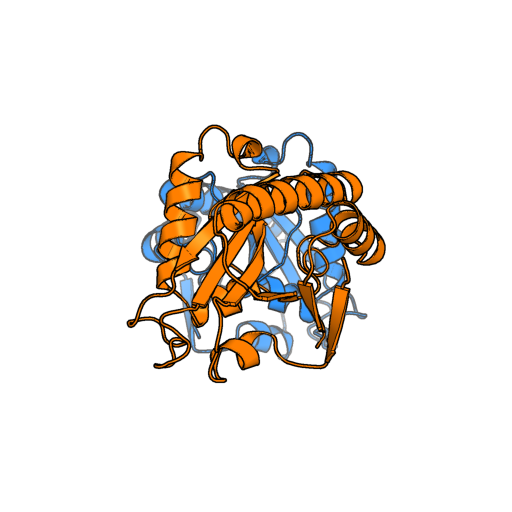 164 ? -10.523 15.469 -1.727 1 97.56 164 TYR B O 1
ATOM 2570 N N . GLU B 1 165 ? -11.742 16.5 -3.182 1 93.62 165 GLU B N 1
ATOM 2571 C CA . GLU B 1 165 ? -12.375 15.305 -3.727 1 93.62 165 GLU B CA 1
ATOM 2572 C C . GLU B 1 165 ? -12.219 15.242 -5.242 1 93.62 165 GLU B C 1
ATOM 2574 O O . GLU B 1 165 ? -12.336 16.266 -5.93 1 93.62 165 GLU B O 1
ATOM 2579 N N . LEU B 1 166 ? -11.734 13.969 -5.738 1 81.19 166 LEU B N 1
ATOM 2580 C CA . LEU B 1 166 ? -11.578 13.812 -7.18 1 81.19 166 LEU B CA 1
ATOM 2581 C C . LEU B 1 166 ? -12.93 13.547 -7.84 1 81.19 166 LEU B C 1
ATOM 2583 O O . LEU B 1 166 ? -13.812 12.938 -7.23 1 81.19 166 LEU B O 1
#

pLDDT: mean 94.36, std 6.42, range [61.28, 98.88]

Foldseek 3Di:
DDEAEDEDDLLVQLVDADPAAEEEEAEDALQLDQDDDVSVVCCQQAVVVSVVSNVNSVVCVVPSVVCQLAKDKAQGDPPGNSHDPNRSRRYIYMYQHQHNAPPDDLLSSLQSLLSHVLNVCVVCVVPVDDYAYEYELHCVPRVNHDSVSNVVSVVVNVDYYYYYDD/DDEAEDEDDLLVQLVDADPAAEEEEAEDALQLDQDDDVSVVCCQQAVVVSVVSNVNSVVCVVPSVVCQLAKDKAQGDPPGNSHDPNRSRRYIYMYQHQYNAPPDDLLSSLQSLLSHVLNVCVVCVVPVDDYAYEYELHCVPRVNHDSVSNVVSVVVNVDYYYYYDD

Radius of gyration: 21.63 Å; Cα contacts (8 Å, |Δi|>4): 696; chains: 2; bounding box: 38×68×45 Å

InterPro domains:
  IPR002589 Macro domain [PF01661] (26-153)
  IPR002589 Macro domain [PS51154] (1-166)
  IPR002589 Macro domain [SM00506] (2-154)
  IPR043472 Macro domain-like [G3DSA:3.40.220.10] (2-166)
  IPR043472 Macro domain-like [SSF52949] (3-160)
  IPR050892 ADP-ribose derivative metabolism enzymes [PTHR12521] (2-165)

Nearest PDB structures (foldseek):
  6lft-assembly1_A  TM=8.047E-01  e=7.674E-16  Saccharomyces cerevisiae S288C
  6lfs-assembly1_A  TM=7.954E-01  e=6.397E-16  Saccharomyces cerevisiae S288C
  6lfr-assembly1_A  TM=8.000E-01  e=3.496E-15  Saccharomyces cerevisiae S288C
  6lfq-assembly1_A  TM=7.975E-01  e=5.680E-15  Saccharomyces cerevisiae S288C
  2fg1-assembly1_A  TM=7.869E-01  e=2.613E-10  Bacteroides thetaiotaomicron VPI-5482

Secondary structure (DSSP, 8-state):
--EEEEES-GGGGGGS--SS-EEEEEEEESSS---SHHHHHHHHH-HHHHHHHHHHHHHTTT-GGGGTT-EEEEEPPTTSTT--TTTGGGEEEEEEEEESSSSS-HHHHHHHHHHHHHHHHHHHHTS-S--EEEEESTTSSTT---HHHHHHHHHHHT--EEEEE-/--EEEEES-GGGGGGS--SS-EEEEEEEESSS---SHHHHHHHHH-HHHHHHHHHHHHHTTT-GGGGTT-EEEEEPPTTSTT--TTTGGGEEEEEEEEESSSSS-HHHHHHHHHHHHHHHHHHHHTS-S--EEEEESTTSSTT---HHHHHHHHHHHT--EEEEE-

Sequence (332 aa):
MSIKYIKGNLFQLASVPASNPLYLAHACNCLGIWGGGIAAEFKRQFASTFKVYNQHCLEHKARPENLLGTALIIPVSHHDRGFVPGTGEKLSVVCLFTSIMGQESSEEIAEYTRLALNDLKRQLDESKHKYTVAMPKINAGIFGVPWNLTEQAIKQTGIDCIVYELMSIKYIKGNLFQLASVPASNPLYLAHACNCLGIWGGGIAAEFKRQFASTFKVYNQHCLEHKARPENLLGTALIIPVSHHDRGFVPGTGEKLSVVCLFTSIMGQESSEEIAEYTRLALNDLKRQLDESKHKYTVAMPKINAGIFGVPWNLTEQAIKQTGIDCIVYEL

Organism: NCBI:txid460523